Protein AF-A0AB35FA09-F1 (afdb_monomer_lite)

Structure (mmCIF, N/CA/C/O backbone):
data_AF-A0AB35FA09-F1
#
_entry.id   AF-A0AB35FA09-F1
#
loop_
_atom_site.group_PDB
_atom_site.id
_atom_site.type_symbol
_atom_site.label_atom_id
_atom_site.label_alt_id
_atom_site.label_comp_id
_atom_site.label_asym_id
_atom_site.label_entity_id
_atom_site.label_seq_id
_atom_site.pdbx_PDB_ins_code
_atom_site.Cartn_x
_atom_site.Cartn_y
_atom_site.Cartn_z
_atom_site.occupancy
_atom_site.B_iso_or_equiv
_atom_site.auth_seq_id
_atom_site.auth_comp_id
_atom_site.auth_asym_id
_atom_site.auth_atom_id
_atom_site.pdbx_PDB_model_num
ATOM 1 N N . MET A 1 1 ? 28.882 -7.620 -5.199 1.00 44.75 1 MET A N 1
ATOM 2 C CA . MET A 1 1 ? 28.624 -8.837 -4.401 1.00 44.75 1 MET A CA 1
ATOM 3 C C . MET A 1 1 ? 27.195 -9.240 -4.696 1.00 44.75 1 MET A C 1
ATOM 5 O O . MET A 1 1 ? 26.324 -8.402 -4.518 1.00 44.75 1 MET A O 1
ATOM 9 N N . LEU A 1 2 ? 26.976 -10.441 -5.226 1.00 60.09 2 LEU A N 1
ATOM 10 C CA . LEU A 1 2 ? 25.632 -10.977 -5.441 1.00 60.09 2 LEU A CA 1
ATOM 11 C C . LEU A 1 2 ? 25.165 -11.617 -4.132 1.00 60.09 2 LEU A C 1
ATOM 13 O O . LEU A 1 2 ? 25.895 -12.424 -3.559 1.00 60.09 2 LEU A O 1
ATOM 17 N N . GLN A 1 3 ? 23.976 -11.247 -3.664 1.00 70.94 3 GLN A N 1
ATOM 18 C CA . GLN A 1 3 ? 23.279 -11.956 -2.597 1.00 70.94 3 GLN A CA 1
ATOM 19 C C . GLN A 1 3 ? 22.167 -12.776 -3.247 1.00 70.94 3 GLN A C 1
ATOM 21 O O . GLN A 1 3 ? 21.403 -12.252 -4.052 1.00 70.94 3 GLN A O 1
ATOM 26 N N . MET A 1 4 ? 22.094 -14.060 -2.910 1.00 73.56 4 MET A N 1
ATOM 27 C CA . MET A 1 4 ? 21.070 -14.975 -3.405 1.00 73.56 4 MET A CA 1
ATOM 28 C C . MET A 1 4 ? 20.356 -15.598 -2.208 1.00 73.56 4 MET A C 1
ATOM 30 O O . MET A 1 4 ? 20.985 -15.915 -1.198 1.00 73.56 4 MET A O 1
ATOM 34 N N . THR A 1 5 ? 19.042 -15.759 -2.310 1.00 74.88 5 THR A N 1
ATOM 35 C CA . THR A 1 5 ? 18.223 -16.440 -1.306 1.00 74.88 5 THR A CA 1
ATOM 36 C C . THR A 1 5 ? 17.474 -17.561 -2.000 1.00 74.88 5 THR A C 1
ATOM 38 O O . THR A 1 5 ? 16.776 -17.323 -2.981 1.00 74.88 5 THR A O 1
ATOM 41 N N . ASP A 1 6 ? 17.655 -18.784 -1.510 1.00 76.25 6 ASP A N 1
ATOM 42 C CA . ASP A 1 6 ? 17.013 -19.965 -2.074 1.00 76.25 6 ASP A CA 1
ATOM 43 C C . ASP A 1 6 ? 15.555 -20.053 -1.604 1.00 76.25 6 ASP A C 1
ATOM 45 O O . ASP A 1 6 ? 15.247 -20.515 -0.504 1.00 76.25 6 ASP A O 1
ATOM 49 N N . LEU A 1 7 ? 14.649 -19.577 -2.455 1.00 73.12 7 LEU A N 1
ATOM 50 C CA . LEU A 1 7 ? 13.209 -19.602 -2.211 1.00 73.12 7 LEU A CA 1
ATOM 51 C C . LEU A 1 7 ? 12.604 -21.007 -2.363 1.00 73.12 7 LEU A C 1
ATOM 53 O O . LEU A 1 7 ? 11.520 -21.251 -1.827 1.00 73.12 7 LEU A O 1
ATOM 57 N N . ALA A 1 8 ? 13.283 -21.939 -3.040 1.00 73.88 8 ALA A N 1
ATOM 58 C CA . ALA A 1 8 ? 12.848 -23.330 -3.134 1.00 73.88 8 ALA A CA 1
ATOM 59 C C . ALA A 1 8 ? 13.095 -24.051 -1.802 1.00 73.88 8 ALA A C 1
ATOM 61 O O . ALA A 1 8 ? 12.171 -24.659 -1.263 1.00 73.88 8 ALA A O 1
ATOM 62 N N . ALA A 1 9 ? 14.275 -23.869 -1.199 1.00 76.12 9 ALA A N 1
ATOM 63 C CA . ALA A 1 9 ? 14.578 -24.363 0.146 1.00 76.12 9 ALA A CA 1
ATOM 64 C C . ALA A 1 9 ? 13.625 -23.789 1.212 1.00 76.12 9 ALA A C 1
ATOM 66 O O . ALA A 1 9 ? 13.202 -24.506 2.122 1.00 76.12 9 ALA A O 1
ATOM 67 N N . LEU A 1 10 ? 13.226 -22.513 1.094 1.00 74.38 10 LEU A N 1
ATOM 68 C CA . LEU A 1 10 ? 12.178 -21.954 1.956 1.00 74.38 10 LEU A CA 1
ATOM 69 C C . LEU A 1 10 ? 10.815 -22.612 1.697 1.00 74.38 10 LEU A C 1
ATOM 71 O O . LEU A 1 10 ? 10.142 -23.003 2.650 1.00 74.38 10 LEU A O 1
ATOM 75 N N . SER A 1 11 ? 10.426 -22.797 0.433 1.00 78.81 11 SER A N 1
ATOM 76 C CA . SER A 1 11 ? 9.132 -23.405 0.088 1.00 78.81 11 SER A CA 1
ATOM 77 C C . SER A 1 11 ? 9.023 -24.840 0.607 1.00 78.81 11 SER A C 1
ATOM 79 O O . SER A 1 11 ? 8.013 -25.213 1.200 1.00 78.81 11 SER A O 1
ATOM 81 N N . GLN A 1 12 ? 10.103 -25.615 0.485 1.00 80.12 12 GLN A N 1
ATOM 82 C CA . GLN A 1 12 ? 10.212 -26.955 1.055 1.00 80.12 12 GLN A CA 1
ATOM 83 C C . GLN A 1 12 ? 10.127 -26.938 2.589 1.00 80.12 12 GLN A C 1
ATOM 85 O O . GLN A 1 12 ? 9.448 -27.777 3.174 1.00 80.12 12 GLN A O 1
ATOM 90 N N . ARG A 1 13 ? 10.775 -25.969 3.252 1.00 79.81 13 ARG A N 1
ATOM 91 C CA . ARG A 1 13 ? 10.765 -25.839 4.719 1.00 79.81 13 ARG A CA 1
ATOM 92 C C . ARG A 1 13 ? 9.379 -25.537 5.294 1.00 79.81 13 ARG A C 1
ATOM 94 O O . ARG A 1 13 ? 9.078 -26.011 6.386 1.00 79.81 13 ARG A O 1
ATOM 101 N N . TYR A 1 14 ? 8.579 -24.719 4.611 1.00 76.44 14 TYR A N 1
ATOM 102 C CA . TYR A 1 14 ? 7.267 -24.280 5.104 1.00 76.44 14 TYR A CA 1
ATOM 103 C C . TYR A 1 14 ? 6.080 -25.054 4.507 1.00 76.44 14 TYR A C 1
ATOM 105 O O . TYR A 1 14 ? 4.948 -24.852 4.937 1.00 76.44 14 TYR A O 1
ATOM 113 N N . GLY A 1 15 ? 6.314 -25.958 3.549 1.00 71.56 15 GLY A N 1
ATOM 114 C CA . GLY A 1 15 ? 5.267 -26.791 2.942 1.00 71.56 15 GLY A CA 1
ATOM 115 C C . GLY A 1 15 ? 4.306 -26.032 2.018 1.00 71.56 15 GLY A C 1
ATOM 116 O O . GLY A 1 15 ? 3.269 -26.565 1.637 1.00 71.56 15 GLY A O 1
ATOM 117 N N . HIS A 1 16 ? 4.639 -24.794 1.652 1.00 72.06 16 HIS A N 1
ATOM 118 C CA . HIS A 1 16 ? 3.869 -23.946 0.746 1.00 72.06 16 HIS A CA 1
ATOM 119 C C . HIS A 1 16 ? 4.807 -23.058 -0.080 1.00 72.06 16 HIS A C 1
ATOM 121 O O . HIS A 1 16 ? 5.969 -22.861 0.281 1.00 72.06 16 HIS A O 1
ATOM 127 N N . LEU A 1 17 ? 4.303 -22.469 -1.170 1.00 67.88 17 LEU A N 1
ATOM 128 C CA . LEU A 1 17 ? 5.053 -21.480 -1.951 1.00 67.88 17 LEU A CA 1
ATOM 129 C C . LEU A 1 17 ? 5.549 -20.355 -1.028 1.00 67.88 17 LEU A C 1
ATOM 131 O O . LEU A 1 17 ? 4.751 -19.694 -0.364 1.00 67.88 17 LEU A O 1
ATOM 135 N N . SER A 1 18 ? 6.867 -20.149 -0.961 1.00 66.00 18 SER A N 1
ATOM 136 C CA . SER A 1 18 ? 7.462 -19.088 -0.133 1.00 66.00 18 SER A CA 1
ATOM 137 C C . SER A 1 18 ? 7.484 -17.723 -0.812 1.00 66.00 18 SER A C 1
ATOM 139 O O . SER A 1 18 ? 7.747 -16.728 -0.149 1.00 66.00 18 SER A O 1
ATOM 141 N N . MET A 1 19 ? 7.206 -17.633 -2.111 1.00 72.69 19 MET A N 1
ATOM 142 C CA . MET A 1 19 ? 7.054 -16.356 -2.803 1.00 72.69 19 MET A CA 1
ATOM 143 C C . MET A 1 19 ? 6.071 -16.508 -3.960 1.00 72.69 19 MET A C 1
ATOM 145 O O . MET A 1 19 ? 6.111 -17.504 -4.680 1.00 72.69 19 MET A O 1
ATOM 149 N N . ALA A 1 20 ? 5.214 -15.508 -4.148 1.00 76.94 20 ALA A N 1
ATOM 150 C CA . ALA A 1 20 ? 4.336 -15.396 -5.303 1.00 76.94 20 ALA A CA 1
ATOM 151 C C . ALA A 1 20 ? 4.269 -13.926 -5.726 1.00 76.94 20 ALA A C 1
ATOM 153 O O . ALA A 1 20 ? 3.916 -13.062 -4.923 1.00 76.94 20 ALA A O 1
ATOM 154 N N . VAL A 1 21 ? 4.598 -13.640 -6.986 1.00 80.44 21 VAL A N 1
ATOM 155 C CA . VAL A 1 21 ? 4.492 -12.290 -7.549 1.00 80.44 21 VAL A CA 1
ATOM 156 C C . VAL A 1 21 ? 3.205 -12.224 -8.365 1.00 80.44 21 VAL A C 1
ATOM 158 O O . VAL A 1 21 ? 3.057 -12.892 -9.388 1.00 80.44 21 VAL A O 1
ATOM 161 N N . LEU A 1 22 ? 2.238 -11.456 -7.867 1.00 84.19 22 LEU A N 1
ATOM 162 C CA . LEU A 1 22 ? 0.880 -11.387 -8.400 1.00 84.19 22 LEU A CA 1
ATOM 163 C C . LEU A 1 22 ? 0.554 -9.970 -8.865 1.00 84.19 22 LEU A C 1
ATOM 165 O O . LEU A 1 22 ? 0.986 -8.983 -8.270 1.00 84.19 22 LEU A O 1
ATOM 169 N N . HIS A 1 23 ? -0.283 -9.855 -9.895 1.00 87.94 23 HIS A N 1
ATOM 170 C CA . HIS A 1 23 ? -0.821 -8.559 -10.287 1.00 87.94 23 HIS A CA 1
ATOM 171 C C . HIS A 1 23 ? -1.732 -8.009 -9.177 1.00 87.94 23 HIS A C 1
ATOM 173 O O . HIS A 1 23 ? -2.724 -8.654 -8.826 1.00 87.94 23 HIS A O 1
ATOM 179 N N . ARG A 1 24 ? -1.448 -6.800 -8.662 1.00 87.12 24 ARG A N 1
ATOM 180 C CA . ARG A 1 24 ? -2.224 -6.170 -7.570 1.00 87.12 24 ARG A CA 1
ATOM 181 C C . ARG A 1 24 ? -3.726 -6.151 -7.861 1.00 87.12 24 ARG A C 1
ATOM 183 O O . ARG A 1 24 ? -4.513 -6.484 -6.982 1.00 87.12 24 ARG A O 1
ATOM 190 N N . GLY A 1 25 ? -4.118 -5.799 -9.089 1.00 89.12 25 GLY A N 1
ATOM 191 C CA . GLY A 1 25 ? -5.526 -5.789 -9.498 1.00 89.12 25 GLY A CA 1
ATOM 192 C C . GLY A 1 25 ? -6.171 -7.180 -9.490 1.00 89.12 25 GLY A C 1
ATOM 193 O O . GLY A 1 25 ? -7.334 -7.299 -9.126 1.00 89.12 25 GLY A O 1
ATOM 194 N N . GLY A 1 26 ? -5.410 -8.232 -9.813 1.00 90.81 26 GLY A N 1
ATOM 195 C CA . GLY A 1 26 ? -5.893 -9.617 -9.780 1.00 90.81 26 GLY A CA 1
ATOM 196 C C . GLY A 1 26 ? -6.120 -10.118 -8.353 1.00 90.81 26 GLY A C 1
ATOM 197 O O . GLY A 1 26 ? -7.195 -10.625 -8.050 1.00 90.81 26 GLY A O 1
ATOM 198 N N . LEU A 1 27 ? -5.152 -9.893 -7.455 1.00 90.25 27 LEU A N 1
ATOM 199 C CA . LEU A 1 27 ? -5.304 -10.212 -6.029 1.00 90.25 27 LEU A CA 1
ATOM 200 C C . LEU A 1 27 ? -6.470 -9.434 -5.399 1.00 90.25 27 LEU A C 1
ATOM 202 O O . LEU A 1 27 ? -7.287 -10.010 -4.687 1.00 90.25 27 LEU A O 1
ATOM 206 N N . HIS A 1 28 ? -6.578 -8.136 -5.691 1.00 92.25 28 HIS A N 1
ATOM 207 C CA . HIS A 1 28 ? -7.667 -7.297 -5.191 1.00 92.25 28 HIS A CA 1
ATOM 208 C C . HIS A 1 28 ? -9.039 -7.762 -5.701 1.00 92.25 28 HIS A C 1
ATOM 210 O O . HIS A 1 28 ? -9.980 -7.839 -4.920 1.00 92.25 28 HIS A O 1
ATOM 216 N N . HIS A 1 29 ? -9.152 -8.124 -6.983 1.00 92.56 29 HIS A N 1
ATOM 217 C CA . HIS A 1 29 ? -10.385 -8.676 -7.544 1.00 92.56 29 HIS A CA 1
ATOM 218 C C . HIS A 1 29 ? -10.768 -10.011 -6.889 1.00 92.56 29 HIS A C 1
ATOM 220 O O . HIS A 1 29 ? -11.919 -10.174 -6.496 1.00 92.56 29 HIS A O 1
ATOM 226 N N . ALA A 1 30 ? -9.810 -10.924 -6.690 1.00 92.81 30 ALA A N 1
ATOM 227 C CA . ALA A 1 30 ? -10.054 -12.191 -6.001 1.00 92.81 30 ALA A CA 1
ATOM 228 C C . ALA A 1 30 ? -10.579 -11.974 -4.568 1.00 92.81 30 ALA A C 1
ATOM 230 O O . ALA A 1 30 ? -11.584 -12.570 -4.185 1.00 92.81 30 ALA A O 1
ATOM 231 N N . LEU A 1 31 ? -9.968 -11.060 -3.804 1.00 92.75 31 LEU A N 1
ATOM 232 C CA . LEU A 1 31 ? -10.424 -10.709 -2.453 1.00 92.75 31 LEU A CA 1
ATOM 233 C C . LEU A 1 31 ? -11.817 -10.059 -2.448 1.00 92.75 31 LEU A C 1
ATOM 235 O O . LEU A 1 31 ? -12.646 -10.416 -1.616 1.00 92.75 31 LEU A O 1
ATOM 239 N N . LEU A 1 32 ? -12.103 -9.146 -3.384 1.00 93.19 32 LEU A N 1
ATOM 240 C CA . LEU A 1 32 ? -13.434 -8.541 -3.517 1.00 93.19 32 LEU A CA 1
ATOM 241 C C . LEU A 1 32 ? -14.507 -9.564 -3.910 1.00 93.19 32 LEU A C 1
ATOM 243 O O . LEU A 1 32 ? -15.624 -9.478 -3.412 1.00 93.19 32 LEU A O 1
ATOM 247 N N . SER A 1 33 ? -14.179 -10.539 -4.764 1.00 94.44 33 SER A N 1
ATOM 248 C CA . SER A 1 33 ? -15.131 -11.562 -5.225 1.00 94.44 33 SER A CA 1
ATOM 249 C C . SER A 1 33 ? -15.631 -12.493 -4.112 1.00 94.44 33 SER A C 1
ATOM 251 O O . SER A 1 33 ? -16.671 -13.127 -4.266 1.00 94.44 33 SER A O 1
ATOM 253 N N . ALA A 1 34 ? -14.929 -12.539 -2.974 1.00 95.31 34 ALA A N 1
ATOM 254 C CA . ALA A 1 34 ? -15.337 -13.277 -1.781 1.00 95.31 34 ALA A CA 1
ATOM 255 C C . ALA A 1 34 ? -16.306 -12.497 -0.864 1.00 95.31 34 ALA A C 1
ATOM 257 O O . ALA A 1 34 ? -16.733 -13.030 0.160 1.00 95.31 34 ALA A O 1
ATOM 258 N N . LEU A 1 35 ? -16.645 -11.242 -1.191 1.00 93.94 35 LEU A N 1
ATOM 259 C CA . LEU A 1 35 ? -17.539 -10.393 -0.399 1.00 93.94 35 LEU A CA 1
ATOM 260 C C . LEU A 1 35 ? -18.893 -10.192 -1.101 1.00 93.94 35 LEU A C 1
ATOM 262 O O . LEU A 1 35 ? -18.931 -9.968 -2.312 1.00 93.94 35 LEU A O 1
ATOM 266 N N . PRO A 1 36 ? -20.021 -10.192 -0.365 1.00 94.38 36 PRO A N 1
ATOM 267 C CA . PRO A 1 36 ? -21.306 -9.816 -0.939 1.00 94.38 36 PRO A CA 1
ATOM 268 C C . PRO A 1 36 ? -21.313 -8.318 -1.268 1.00 94.38 36 PRO A C 1
ATOM 270 O O . PRO A 1 36 ? -20.874 -7.492 -0.466 1.00 94.38 36 PRO A O 1
ATOM 273 N N . GLN A 1 37 ? -21.884 -7.946 -2.417 1.00 90.12 37 GLN A N 1
ATOM 274 C CA . GLN A 1 37 ? -21.919 -6.553 -2.884 1.00 90.12 37 GLN A CA 1
ATOM 275 C C . GLN A 1 37 ? -22.567 -5.588 -1.870 1.00 90.12 37 GLN A C 1
ATOM 277 O O . GLN A 1 37 ? -22.181 -4.424 -1.790 1.00 90.12 37 GLN A O 1
ATOM 282 N N . SER A 1 38 ? -23.506 -6.069 -1.048 1.00 92.69 38 SER A N 1
ATOM 283 C CA . SER A 1 38 ? -24.157 -5.300 0.023 1.00 92.69 38 SER A CA 1
ATOM 284 C C . SER A 1 38 ? -23.208 -4.836 1.139 1.00 92.69 38 SER A C 1
ATOM 286 O O . SER A 1 38 ? -23.516 -3.859 1.823 1.00 92.69 38 SER A O 1
ATOM 288 N N . ALA A 1 39 ? -22.049 -5.482 1.310 1.00 91.75 39 ALA A N 1
ATOM 289 C CA . ALA A 1 39 ? -21.018 -5.068 2.262 1.00 91.75 39 ALA A CA 1
ATOM 290 C C . ALA A 1 39 ? -20.150 -3.899 1.751 1.00 91.75 39 ALA A C 1
ATOM 292 O O . ALA A 1 39 ? -19.376 -3.328 2.521 1.00 91.75 39 ALA A O 1
ATOM 293 N N . ILE A 1 40 ? -20.258 -3.530 0.468 1.00 93.31 40 ILE A N 1
ATOM 294 C CA . ILE A 1 40 ? -19.370 -2.568 -0.194 1.00 93.31 40 ILE A CA 1
ATOM 295 C C . ILE A 1 40 ? -20.136 -1.279 -0.522 1.00 93.31 40 ILE A C 1
ATOM 297 O O . ILE A 1 40 ? -21.109 -1.282 -1.271 1.00 93.31 40 ILE A O 1
ATOM 301 N N . ARG A 1 41 ? -19.655 -0.140 -0.007 1.00 92.06 41 ARG A N 1
ATOM 302 C CA . ARG A 1 41 ? -20.182 1.200 -0.326 1.00 92.06 41 ARG A CA 1
ATOM 303 C C . ARG A 1 41 ? -19.089 2.060 -0.960 1.00 92.06 41 ARG A C 1
ATOM 305 O O . ARG A 1 41 ? -18.175 2.513 -0.276 1.00 92.06 41 ARG A O 1
ATOM 312 N N . LEU A 1 42 ? -19.172 2.263 -2.274 1.00 92.94 42 LEU A N 1
ATOM 313 C CA . LEU A 1 42 ? -18.223 3.073 -3.051 1.00 92.94 42 LEU A CA 1
ATOM 314 C C . LEU A 1 42 ? -18.601 4.563 -3.048 1.00 92.94 42 LEU A C 1
ATOM 316 O O . LEU A 1 42 ? -19.703 4.933 -2.655 1.00 92.94 42 LEU A O 1
ATOM 320 N N . GLY A 1 43 ? -17.669 5.430 -3.459 1.00 91.69 43 GLY A N 1
ATOM 321 C CA . GLY A 1 43 ? -17.866 6.891 -3.486 1.00 91.69 43 GLY A CA 1
ATOM 322 C C . GLY A 1 43 ? -17.806 7.568 -2.107 1.00 91.69 43 GLY A C 1
ATOM 323 O O . GLY A 1 43 ? -17.902 8.789 -2.002 1.00 91.69 43 GLY A O 1
ATOM 324 N N . MET A 1 44 ? -17.590 6.795 -1.042 1.00 93.88 44 MET A N 1
ATOM 325 C CA . MET A 1 44 ? -17.622 7.251 0.347 1.00 93.88 44 MET A CA 1
ATOM 326 C C . MET A 1 44 ? -16.227 7.672 0.833 1.00 93.88 44 MET A C 1
ATOM 328 O O . MET A 1 44 ? -15.551 6.942 1.557 1.00 93.88 44 MET A O 1
ATOM 332 N N . LYS A 1 45 ? -15.789 8.885 0.467 1.00 95.62 45 LYS A N 1
ATOM 333 C CA . LYS A 1 45 ? -14.507 9.448 0.935 1.00 95.62 45 LYS A CA 1
ATOM 334 C C . LYS A 1 45 ? -14.559 9.815 2.422 1.00 95.62 45 LYS A C 1
ATOM 336 O O . LYS A 1 45 ? -15.118 10.854 2.766 1.00 95.62 45 LYS A O 1
ATOM 341 N N . CYS A 1 46 ? -13.957 9.007 3.294 1.00 96.19 46 CYS A N 1
ATOM 342 C CA . CYS A 1 46 ? -13.762 9.371 4.702 1.00 96.19 46 CYS A CA 1
ATOM 343 C C . CYS A 1 46 ? -12.804 10.577 4.821 1.00 96.19 46 CYS A C 1
ATOM 345 O O . CYS A 1 46 ? -11.793 10.651 4.122 1.00 96.19 46 CYS A O 1
ATOM 347 N N . VAL A 1 47 ? -13.132 11.530 5.697 1.00 97.00 47 VAL A N 1
ATOM 348 C CA . VAL A 1 47 ? -12.373 12.774 5.957 1.00 97.00 47 VAL A CA 1
ATOM 349 C C . VAL A 1 47 ? -12.169 13.040 7.456 1.00 97.00 47 VAL A C 1
ATOM 351 O O . VAL A 1 47 ? -11.891 14.167 7.876 1.00 97.00 47 VAL A O 1
ATOM 354 N N . GLY A 1 48 ? -12.351 12.018 8.290 1.00 94.38 48 GLY A N 1
ATOM 355 C CA . GLY A 1 48 ? -12.038 12.062 9.713 1.00 94.38 48 GLY A CA 1
ATOM 356 C C . GLY A 1 48 ? -12.849 11.069 10.536 1.00 94.38 48 GLY A C 1
ATOM 357 O O . GLY A 1 48 ? -13.903 10.597 10.112 1.00 94.38 48 GLY A O 1
ATOM 358 N N . ALA A 1 49 ? -12.351 10.803 11.737 1.00 96.69 49 ALA A N 1
ATOM 359 C CA . ALA A 1 49 ? -12.961 9.924 12.722 1.00 96.69 49 ALA A CA 1
ATOM 360 C C . ALA A 1 49 ? -12.904 10.565 14.115 1.00 96.69 49 ALA A C 1
ATOM 362 O O . ALA A 1 49 ? -12.055 11.421 14.371 1.00 96.69 49 ALA A O 1
ATOM 363 N N . ARG A 1 50 ? -13.780 10.124 15.018 1.00 95.19 50 ARG A N 1
ATOM 364 C CA . ARG A 1 50 ? -13.670 10.323 16.471 1.00 95.19 50 ARG A CA 1
ATOM 365 C C . ARG A 1 50 ? -14.133 9.058 17.191 1.00 95.19 50 ARG A C 1
ATOM 367 O O . ARG A 1 50 ? -14.996 8.360 16.670 1.00 95.19 50 ARG A O 1
ATOM 374 N N . THR A 1 51 ? -13.606 8.793 18.381 1.00 94.88 51 THR A N 1
ATOM 375 C CA . THR A 1 51 ? -14.084 7.714 19.262 1.00 94.88 51 THR A CA 1
ATOM 376 C C . THR A 1 51 ? -14.908 8.289 20.413 1.00 94.88 51 THR A C 1
ATOM 378 O O . THR A 1 51 ? -14.728 9.443 20.799 1.00 94.88 51 THR A O 1
ATOM 381 N N . HIS A 1 52 ? -15.795 7.470 20.962 1.00 92.44 52 HIS A N 1
ATOM 382 C CA . HIS A 1 52 ? -16.418 7.612 22.277 1.00 92.44 52 HIS A CA 1
ATOM 383 C C . HIS A 1 52 ? -16.277 6.267 23.013 1.00 92.44 52 HIS A C 1
ATOM 385 O O . HIS A 1 52 ? -15.564 5.381 22.542 1.00 92.44 52 HIS A O 1
ATOM 391 N N . GLU A 1 53 ? -16.902 6.125 24.179 1.00 85.81 53 GLU A N 1
ATOM 392 C CA . GLU A 1 53 ? -16.775 4.947 25.051 1.00 85.81 53 GLU A CA 1
ATOM 393 C C . GLU A 1 53 ? -17.281 3.647 24.388 1.00 85.81 53 GLU A C 1
ATOM 395 O O . GLU A 1 53 ? -16.600 2.618 24.397 1.00 85.81 53 GLU A O 1
ATOM 400 N N . ALA A 1 54 ? -18.451 3.717 23.744 1.00 86.94 54 ALA A N 1
ATOM 401 C CA . ALA A 1 54 ? -19.130 2.568 23.140 1.00 86.94 54 ALA A CA 1
ATOM 402 C C . ALA A 1 54 ? -18.893 2.390 21.626 1.00 86.94 54 ALA A C 1
ATOM 404 O O . ALA A 1 54 ? -19.161 1.315 21.102 1.00 86.94 54 ALA A O 1
ATOM 405 N N . GLY A 1 55 ? -18.394 3.407 20.914 1.00 94.88 55 GLY A N 1
ATOM 406 C CA . GLY A 1 55 ? -18.258 3.352 19.454 1.00 94.88 55 GLY A CA 1
ATOM 407 C C . GLY A 1 55 ? -17.304 4.391 18.865 1.00 94.88 55 GLY A C 1
ATOM 408 O O . GLY A 1 55 ? -16.574 5.096 19.572 1.00 94.88 55 GLY A O 1
ATOM 409 N N . ALA A 1 56 ? -17.310 4.488 17.540 1.00 97.06 56 ALA A N 1
ATOM 410 C CA . ALA A 1 56 ? -16.619 5.517 16.783 1.00 97.06 56 ALA A CA 1
ATOM 411 C C . ALA A 1 56 ? -17.504 6.082 15.665 1.00 97.06 56 ALA A C 1
ATOM 413 O O . ALA A 1 56 ? -18.276 5.370 15.023 1.00 97.06 56 ALA A O 1
ATOM 414 N N . VAL A 1 57 ? -17.337 7.380 15.400 1.00 97.44 57 VAL A N 1
ATOM 415 C CA . VAL A 1 57 ? -18.070 8.117 14.366 1.00 97.44 57 VAL A CA 1
ATOM 416 C C . VAL A 1 57 ? -17.117 8.565 13.268 1.00 97.44 57 VAL A C 1
ATOM 418 O O . VAL A 1 57 ? -16.143 9.284 13.510 1.00 97.44 57 VAL A O 1
ATOM 421 N N . LEU A 1 58 ? -17.446 8.181 12.041 1.00 97.75 58 LEU A N 1
ATOM 422 C CA . LEU A 1 58 ? -16.773 8.556 10.807 1.00 97.75 58 LEU A CA 1
ATOM 423 C C . LEU A 1 58 ? -17.514 9.697 10.118 1.00 97.75 58 LEU A C 1
ATOM 425 O O . LEU A 1 58 ? -18.744 9.736 10.113 1.00 97.75 58 LEU A O 1
ATOM 429 N N . ARG A 1 59 ? -16.761 10.609 9.503 1.00 97.38 59 ARG A N 1
ATOM 430 C CA . ARG A 1 59 ? -17.281 11.723 8.701 1.00 97.38 59 ARG A CA 1
ATOM 431 C C . ARG A 1 59 ? -16.797 11.590 7.264 1.00 97.38 59 ARG A C 1
ATOM 433 O O . ARG A 1 59 ? -15.607 11.386 7.030 1.00 97.38 59 ARG A O 1
ATOM 440 N N . PHE A 1 60 ? -17.701 11.778 6.312 1.00 97.25 60 PHE A N 1
ATOM 441 C CA . PHE A 1 60 ? -17.434 11.655 4.883 1.00 97.25 60 PHE A CA 1
ATOM 442 C C . PHE A 1 60 ? -17.498 13.012 4.168 1.00 97.25 60 PHE A C 1
ATOM 444 O O . PHE A 1 60 ? -18.126 13.958 4.641 1.00 97.25 60 PHE A O 1
ATOM 451 N N . ALA A 1 61 ? -16.815 13.126 3.025 1.00 96.69 61 ALA A N 1
ATOM 452 C CA . ALA A 1 61 ? -16.704 14.375 2.262 1.00 96.69 61 ALA A CA 1
ATOM 453 C C . ALA A 1 61 ? -18.051 14.885 1.711 1.00 96.69 61 ALA A C 1
ATOM 455 O O . ALA A 1 61 ? -18.198 16.076 1.465 1.00 96.69 61 ALA A O 1
ATOM 456 N N . ASN A 1 62 ? -19.029 13.992 1.547 1.00 93.88 62 ASN A N 1
ATOM 457 C CA . ASN A 1 62 ? -20.408 14.299 1.158 1.00 93.88 62 ASN A CA 1
ATOM 458 C C . ASN A 1 62 ? -21.293 14.745 2.344 1.00 93.88 62 ASN A C 1
ATOM 460 O O . ASN A 1 62 ? -22.511 14.777 2.215 1.00 93.88 62 ASN A O 1
ATOM 464 N N . GLY A 1 63 ? -20.708 15.028 3.513 1.00 94.25 63 GLY A N 1
ATOM 465 C CA . GLY A 1 63 ? -21.425 15.455 4.718 1.00 94.25 63 GLY A CA 1
ATOM 466 C C . GLY A 1 63 ? -22.045 14.321 5.539 1.00 94.25 63 GLY A C 1
ATOM 467 O O . GLY A 1 63 ? -22.410 14.552 6.689 1.00 94.25 63 GLY A O 1
ATOM 468 N N . HIS A 1 64 ? -22.114 13.093 5.013 1.00 94.12 64 HIS A N 1
ATOM 469 C CA . HIS A 1 64 ? -22.633 11.956 5.772 1.00 94.12 64 HIS A CA 1
ATOM 470 C C . HIS A 1 64 ? -21.736 11.625 6.970 1.00 94.12 64 HIS A C 1
ATOM 472 O O . HIS A 1 64 ? -20.504 11.722 6.910 1.00 94.12 64 HIS A O 1
ATOM 478 N N . THR A 1 65 ? -22.360 11.140 8.039 1.00 96.38 65 THR A N 1
ATOM 479 C CA . THR A 1 65 ? -21.682 10.490 9.162 1.00 96.38 65 THR A CA 1
ATOM 480 C C . THR A 1 65 ? -22.157 9.057 9.317 1.00 96.38 65 THR A C 1
ATOM 482 O O . THR A 1 65 ? -23.293 8.735 8.974 1.00 96.38 65 THR A O 1
ATOM 485 N N . VAL A 1 66 ? -21.291 8.202 9.853 1.00 95.56 66 VAL A N 1
ATOM 486 C CA . VAL A 1 66 ? -21.618 6.815 10.192 1.00 95.56 66 VAL A CA 1
ATOM 487 C C . VAL A 1 66 ? -21.046 6.500 11.562 1.00 95.56 66 VAL A C 1
ATOM 489 O O . VAL A 1 66 ? -19.894 6.832 11.828 1.00 95.56 66 VAL A O 1
ATOM 492 N N . GLU A 1 67 ? -21.841 5.848 12.397 1.00 96.81 67 GLU A N 1
ATOM 493 C CA . GLU A 1 67 ? -21.450 5.343 13.711 1.00 96.81 67 GLU A CA 1
ATOM 494 C C . GLU A 1 67 ? -21.309 3.816 13.657 1.00 96.81 67 GLU A C 1
ATOM 496 O O . GLU A 1 67 ? -22.033 3.152 12.909 1.00 96.81 67 GLU A O 1
ATOM 501 N N . ALA A 1 68 ? -20.336 3.273 14.388 1.00 96.06 68 ALA A N 1
ATOM 502 C CA . ALA A 1 68 ? -20.081 1.839 14.490 1.00 96.06 68 ALA A CA 1
ATOM 503 C C . ALA A 1 68 ? -19.359 1.499 15.804 1.00 96.06 68 ALA A C 1
ATOM 505 O O . ALA A 1 68 ? -18.490 2.253 16.242 1.00 96.06 68 ALA A O 1
ATOM 506 N N . ASP A 1 69 ? -19.645 0.325 16.371 1.00 96.38 69 ASP A N 1
ATOM 507 C CA . ASP A 1 69 ? -18.991 -0.211 17.579 1.00 96.38 69 ASP A CA 1
ATOM 508 C C . ASP A 1 69 ? -17.468 -0.357 17.418 1.00 96.38 69 ASP A C 1
ATOM 510 O O . ASP A 1 69 ? -16.717 -0.296 18.389 1.00 96.38 69 ASP A O 1
ATOM 514 N N . LEU A 1 70 ? -17.003 -0.586 16.185 1.00 96.88 70 LEU A N 1
ATOM 515 C CA . LEU A 1 70 ? -15.597 -0.766 15.836 1.00 96.88 70 LEU A CA 1
ATOM 516 C C . LEU A 1 70 ? -15.329 -0.283 14.407 1.00 96.88 70 LEU A C 1
ATOM 518 O O . LEU A 1 70 ? -16.035 -0.650 13.467 1.00 96.88 70 LEU A O 1
ATOM 522 N N . VAL A 1 71 ? -14.253 0.484 14.232 1.00 97.88 71 VAL A N 1
ATOM 523 C CA . VAL A 1 71 ? -13.769 0.954 12.928 1.00 97.88 71 VAL A CA 1
ATOM 524 C C . VAL A 1 71 ? -12.448 0.278 12.567 1.00 97.88 71 VAL A C 1
ATOM 526 O O . VAL A 1 71 ? -11.442 0.437 13.259 1.00 97.88 71 VAL A O 1
ATOM 529 N N . LEU A 1 72 ? -12.452 -0.401 11.418 1.00 98.00 72 LEU A N 1
ATOM 530 C CA . LEU A 1 72 ? -11.270 -0.933 10.738 1.00 98.00 72 LEU A CA 1
ATOM 531 C C . LEU A 1 72 ? -10.735 0.127 9.763 1.00 98.00 72 LEU A C 1
ATOM 533 O O . LEU A 1 72 ? -11.306 0.355 8.695 1.00 98.00 72 LEU A O 1
ATOM 537 N N . ALA A 1 73 ? -9.658 0.808 10.138 1.00 97.88 73 ALA A N 1
ATOM 538 C CA . ALA A 1 73 ? -9.069 1.892 9.365 1.00 97.88 73 ALA A CA 1
ATOM 539 C C . ALA A 1 73 ? -7.927 1.375 8.473 1.00 97.88 73 ALA A C 1
ATOM 541 O O . ALA A 1 73 ? -6.784 1.223 8.904 1.00 97.88 73 ALA A O 1
ATOM 542 N N . CYS A 1 74 ? -8.269 1.112 7.209 1.00 96.75 74 CYS A N 1
ATOM 543 C CA . CYS A 1 74 ? -7.375 0.578 6.173 1.00 96.75 74 CYS A CA 1
ATOM 544 C C . CYS A 1 74 ? -7.098 1.604 5.050 1.00 96.75 74 CYS A C 1
ATOM 546 O O . CYS A 1 74 ? -6.811 1.232 3.915 1.00 96.75 74 CYS A O 1
ATOM 548 N N . ASP A 1 75 ? -7.214 2.907 5.333 1.00 95.88 75 ASP A N 1
ATOM 549 C CA . ASP A 1 75 ? -7.207 4.013 4.357 1.00 95.88 75 ASP A CA 1
ATOM 550 C C . ASP A 1 75 ? -5.799 4.467 3.893 1.00 95.88 75 ASP A C 1
ATOM 552 O O . ASP A 1 75 ? -5.602 5.590 3.426 1.00 95.88 75 ASP A O 1
ATOM 556 N N . GLY A 1 76 ? -4.824 3.555 3.956 1.00 94.00 76 GLY A N 1
ATOM 557 C CA . GLY A 1 76 ? -3.533 3.653 3.272 1.00 94.00 76 GLY A CA 1
ATOM 558 C C . GLY A 1 76 ? -2.509 4.631 3.862 1.00 94.00 76 GLY A C 1
ATOM 559 O O . GLY A 1 76 ? -2.696 5.234 4.920 1.00 94.00 76 GLY A O 1
ATOM 560 N N . VAL A 1 77 ? -1.399 4.819 3.136 1.00 92.38 77 VAL A N 1
ATOM 561 C CA . VAL A 1 77 ? -0.246 5.629 3.582 1.00 92.38 77 VAL A CA 1
ATOM 562 C C . VAL A 1 77 ? -0.599 7.083 3.901 1.00 92.38 77 VAL A C 1
ATOM 564 O O . VAL A 1 77 ? 0.061 7.676 4.741 1.00 92.38 77 VAL A O 1
ATOM 567 N N . HIS A 1 78 ? -1.675 7.642 3.341 1.00 94.06 78 HIS A N 1
ATOM 568 C CA . HIS A 1 78 ? -2.125 9.010 3.633 1.00 94.06 78 HIS A CA 1
ATOM 569 C C . HIS A 1 78 ? -3.301 9.102 4.621 1.00 94.06 78 HIS A C 1
ATOM 571 O O . HIS A 1 78 ? -3.861 10.194 4.755 1.00 94.06 78 HIS A O 1
ATOM 577 N N . SER A 1 79 ? -3.647 7.997 5.297 1.00 97.50 79 SER A N 1
ATOM 578 C CA . SER A 1 79 ? -4.806 7.805 6.184 1.00 97.50 79 SER A CA 1
ATOM 579 C C . SER A 1 79 ? -5.330 9.080 6.861 1.00 97.50 79 SER A C 1
ATOM 581 O O . SER A 1 79 ? -4.663 9.710 7.691 1.00 97.50 79 SER A O 1
ATOM 583 N N . ALA A 1 80 ? -6.567 9.443 6.517 1.00 97.00 80 ALA A N 1
ATOM 584 C CA . ALA A 1 80 ? -7.303 10.532 7.147 1.00 97.00 80 ALA A CA 1
ATOM 585 C C . ALA A 1 80 ? -7.735 10.150 8.570 1.00 97.00 80 ALA A C 1
ATOM 587 O O . ALA A 1 80 ? -7.802 11.016 9.445 1.00 97.00 80 ALA A O 1
ATOM 588 N N . ILE A 1 81 ? -7.984 8.859 8.818 1.00 97.62 81 ILE A N 1
ATOM 589 C CA . ILE A 1 81 ? -8.344 8.355 10.146 1.00 97.62 81 ILE A CA 1
ATOM 590 C C . ILE A 1 81 ? -7.139 8.439 11.092 1.00 97.62 81 ILE A C 1
ATOM 592 O O . ILE A 1 81 ? -7.259 9.044 12.158 1.00 97.62 81 ILE A O 1
ATOM 596 N N . ARG A 1 82 ? -5.951 7.959 10.687 1.00 97.50 82 ARG A N 1
ATOM 597 C CA . ARG A 1 82 ? -4.707 8.108 11.464 1.00 97.50 82 ARG A CA 1
ATOM 598 C C . ARG A 1 82 ? -4.428 9.571 11.787 1.00 97.50 82 ARG A C 1
ATOM 600 O O . ARG A 1 82 ? -4.113 9.881 12.929 1.00 97.50 82 ARG A O 1
ATOM 607 N N . LYS A 1 83 ? -4.567 10.478 10.814 1.00 96.56 83 LYS A N 1
ATOM 608 C CA . LYS A 1 83 ? -4.365 11.924 11.026 1.00 96.56 83 LYS A CA 1
ATOM 609 C C . LYS A 1 83 ? -5.314 12.513 12.076 1.00 96.56 83 LYS A C 1
ATOM 611 O O . LYS A 1 83 ? -4.915 13.432 12.784 1.00 96.56 83 LYS A O 1
ATOM 616 N N . ALA A 1 84 ? -6.530 11.977 12.204 1.00 96.06 84 ALA A N 1
ATOM 617 C CA . ALA A 1 84 ? -7.500 12.417 13.204 1.00 96.06 84 ALA A CA 1
ATOM 618 C C . ALA A 1 84 ? -7.179 11.917 14.627 1.00 96.06 84 ALA A C 1
ATOM 620 O O . ALA A 1 84 ? -7.324 12.688 15.572 1.00 96.06 84 ALA A O 1
ATOM 621 N N . VAL A 1 85 ? -6.734 10.662 14.791 1.00 95.94 85 VAL A N 1
ATOM 622 C CA . VAL A 1 85 ? -6.559 10.036 16.125 1.00 95.94 85 VAL A CA 1
ATOM 623 C C . VAL A 1 85 ? -5.103 9.933 16.607 1.00 95.94 85 VAL A C 1
ATOM 625 O O . VAL A 1 85 ? -4.848 9.871 17.806 1.00 95.94 85 VAL A O 1
ATOM 628 N N . PHE A 1 86 ? -4.131 10.020 15.697 1.00 96.19 86 PHE A N 1
ATOM 629 C CA . PHE A 1 86 ? -2.696 10.111 15.984 1.00 96.19 86 PHE A CA 1
ATOM 630 C C . PHE A 1 86 ? -2.073 11.350 15.307 1.00 96.19 86 PHE A C 1
ATOM 632 O O . PHE A 1 86 ? -1.203 11.213 14.443 1.00 96.19 86 PHE A O 1
ATOM 639 N N . PRO A 1 87 ? -2.431 12.584 15.717 1.00 94.75 87 PRO A N 1
ATOM 640 C CA . PRO A 1 87 ? -1.967 13.824 15.072 1.00 94.75 87 PRO A CA 1
ATOM 641 C C . PRO A 1 87 ? -0.446 14.070 15.160 1.00 94.75 87 PRO A C 1
ATOM 643 O O . PRO A 1 87 ? 0.070 14.999 14.545 1.00 94.75 87 PRO A O 1
ATOM 646 N N . LYS A 1 88 ? 0.289 13.254 15.932 1.00 94.94 88 LYS A N 1
ATOM 647 C CA . LYS A 1 88 ? 1.760 13.280 16.023 1.00 94.94 88 LYS A CA 1
ATOM 648 C C . LYS A 1 88 ? 2.459 12.295 15.071 1.00 94.94 88 LYS A C 1
ATOM 650 O O . LYS A 1 88 ? 3.680 12.381 14.949 1.00 94.94 88 LYS A O 1
ATOM 655 N N . ALA A 1 89 ? 1.732 11.376 14.428 1.00 93.69 89 ALA A N 1
ATOM 656 C CA . ALA A 1 89 ? 2.298 10.439 13.455 1.00 93.69 89 ALA A CA 1
ATOM 657 C C . ALA A 1 89 ? 2.748 11.181 12.185 1.00 93.69 89 ALA A C 1
ATOM 659 O O . ALA A 1 89 ? 2.111 12.149 11.767 1.00 93.69 89 ALA A O 1
ATOM 660 N N . ARG A 1 90 ? 3.856 10.744 11.574 1.00 91.75 90 ARG A N 1
ATOM 661 C CA . ARG A 1 90 ? 4.489 11.447 10.449 1.00 91.75 90 ARG A CA 1
ATOM 662 C C . ARG A 1 90 ? 4.721 10.520 9.264 1.00 91.75 90 ARG A C 1
ATOM 664 O O . ARG A 1 90 ? 5.481 9.560 9.362 1.00 91.75 90 ARG A O 1
ATOM 671 N N . GLU A 1 91 ? 4.082 10.858 8.147 1.00 92.44 91 GLU A N 1
ATOM 672 C CA . GLU A 1 91 ? 4.492 10.419 6.811 1.00 92.44 91 GLU A CA 1
ATOM 673 C C . GLU A 1 91 ? 5.871 11.015 6.489 1.00 92.44 91 GLU A C 1
ATOM 675 O O . GLU A 1 91 ? 6.153 12.180 6.794 1.00 92.44 91 GLU A O 1
ATOM 680 N N . ARG A 1 92 ? 6.744 10.208 5.890 1.00 90.44 92 ARG A N 1
ATOM 681 C CA . ARG A 1 92 ? 8.132 10.548 5.596 1.00 90.44 92 ARG A CA 1
ATOM 682 C C . ARG A 1 92 ? 8.466 10.167 4.162 1.00 90.44 92 ARG A C 1
ATOM 684 O O . ARG A 1 92 ? 8.408 9.010 3.765 1.00 90.44 92 ARG A O 1
ATOM 691 N N . PHE A 1 93 ? 8.932 11.147 3.397 1.00 91.44 93 PHE A N 1
ATOM 692 C CA . PHE A 1 93 ? 9.508 10.893 2.084 1.00 91.44 93 PHE A CA 1
ATOM 693 C C . PHE A 1 93 ? 10.823 10.114 2.210 1.00 91.44 93 PHE A C 1
ATOM 695 O O . PHE A 1 93 ? 11.781 10.586 2.833 1.00 91.44 93 PHE A O 1
ATOM 702 N N . ALA A 1 94 ? 10.914 8.957 1.556 1.00 88.56 94 ALA A N 1
ATOM 703 C CA . ALA A 1 94 ? 12.097 8.100 1.575 1.00 88.56 94 ALA A CA 1
ATOM 704 C C . ALA A 1 94 ? 13.291 8.671 0.778 1.00 88.56 94 ALA A C 1
ATOM 706 O O . ALA A 1 94 ? 14.371 8.076 0.804 1.00 88.56 94 ALA A O 1
ATOM 707 N N . ARG A 1 95 ? 13.115 9.830 0.116 1.00 91.44 95 ARG A N 1
ATOM 708 C CA . ARG A 1 95 ? 14.091 10.533 -0.746 1.00 91.44 95 ARG A CA 1
ATOM 709 C C . ARG A 1 95 ? 14.485 9.767 -2.010 1.00 91.44 95 ARG A C 1
ATOM 711 O O . ARG A 1 95 ? 15.573 9.956 -2.556 1.00 91.44 95 ARG A O 1
ATOM 718 N N . TYR A 1 96 ? 13.582 8.921 -2.489 1.00 91.81 96 TYR A N 1
ATOM 719 C CA . TYR A 1 96 ? 13.684 8.272 -3.785 1.00 91.81 96 TYR A CA 1
ATOM 720 C C . TYR A 1 96 ? 12.297 8.084 -4.400 1.00 91.81 96 TYR A C 1
ATOM 722 O O . TYR A 1 96 ? 11.278 8.112 -3.709 1.00 91.81 96 TYR A O 1
ATOM 730 N N . THR A 1 97 ? 12.286 7.924 -5.715 1.00 93.56 97 THR A N 1
ATOM 731 C CA . THR A 1 97 ? 11.087 7.728 -6.528 1.00 93.56 97 THR A CA 1
ATOM 732 C C . THR A 1 97 ? 11.272 6.491 -7.396 1.00 93.56 97 THR A C 1
ATOM 734 O O . THR A 1 97 ? 12.417 6.085 -7.633 1.00 93.56 97 THR A O 1
ATOM 737 N N . CYS A 1 98 ? 10.180 5.887 -7.857 1.00 94.44 98 CYS A N 1
ATOM 738 C CA . CYS A 1 98 ? 10.219 4.710 -8.718 1.00 94.44 98 CYS A CA 1
ATOM 739 C C . CYS A 1 98 ? 9.239 4.817 -9.890 1.00 94.44 98 CYS A C 1
ATOM 741 O O . CYS A 1 98 ? 8.093 5.231 -9.728 1.00 94.44 98 CYS A O 1
ATOM 743 N N . TRP A 1 99 ? 9.686 4.359 -11.055 1.00 95.75 99 TRP A N 1
ATOM 744 C CA . TRP A 1 99 ? 8.846 3.941 -12.172 1.00 95.75 99 TRP A CA 1
ATOM 745 C C . TRP A 1 99 ? 8.609 2.437 -12.058 1.00 95.75 99 TRP A C 1
ATOM 747 O O . TRP A 1 99 ? 9.469 1.705 -11.567 1.00 95.75 99 TRP A O 1
ATOM 757 N N . ARG A 1 100 ? 7.445 1.964 -12.488 1.00 95.00 100 ARG A N 1
ATOM 758 C CA . ARG A 1 100 ? 7.089 0.542 -12.510 1.00 95.00 100 ARG A CA 1
ATOM 759 C C . ARG A 1 100 ? 6.123 0.275 -13.650 1.00 95.00 100 ARG A C 1
ATOM 761 O O . ARG A 1 100 ? 5.243 1.095 -13.897 1.00 95.00 100 ARG A O 1
ATOM 768 N N . ALA A 1 101 ? 6.264 -0.869 -14.300 1.00 95.69 101 ALA A N 1
ATOM 769 C CA . ALA A 1 101 ? 5.342 -1.318 -15.333 1.00 95.69 101 ALA A CA 1
ATOM 770 C C . ALA A 1 101 ? 5.347 -2.849 -15.425 1.00 95.69 101 ALA A C 1
ATOM 772 O O . ALA A 1 101 ? 5.989 -3.545 -14.631 1.00 95.69 101 ALA A O 1
ATOM 773 N N . ILE A 1 102 ? 4.609 -3.361 -16.404 1.00 95.56 102 ILE A N 1
ATOM 774 C CA . ILE A 1 102 ? 4.637 -4.762 -16.804 1.00 95.56 102 ILE A CA 1
ATOM 775 C C . ILE A 1 102 ? 4.968 -4.797 -18.293 1.00 95.56 102 ILE A C 1
ATOM 777 O O . ILE A 1 102 ? 4.262 -4.177 -19.088 1.00 95.56 102 ILE A O 1
ATOM 781 N N . SER A 1 103 ? 6.031 -5.509 -18.660 1.00 95.44 103 SER A N 1
ATOM 782 C CA . SER A 1 103 ? 6.387 -5.770 -20.054 1.00 95.44 103 SER A CA 1
ATOM 783 C C . SER A 1 103 ? 5.824 -7.128 -20.503 1.00 95.44 103 SER A C 1
ATOM 785 O O . SER A 1 103 ? 5.736 -8.055 -19.686 1.00 95.44 103 SER A O 1
ATOM 787 N N . PRO A 1 104 ? 5.439 -7.278 -21.781 1.00 95.88 104 PRO A N 1
ATOM 788 C CA . PRO A 1 104 ? 5.113 -8.573 -22.366 1.00 95.88 104 PRO A CA 1
ATOM 789 C C . PRO A 1 104 ? 6.379 -9.413 -22.596 1.00 95.88 104 PRO A C 1
ATOM 791 O O . PRO A 1 104 ? 7.477 -8.875 -22.732 1.00 95.88 104 PRO A O 1
ATOM 794 N N . GLY A 1 105 ? 6.200 -10.730 -22.682 1.00 93.62 105 GLY A N 1
ATOM 795 C CA . GLY A 1 105 ? 7.261 -11.698 -22.943 1.00 93.62 105 GLY A CA 1
ATOM 796 C C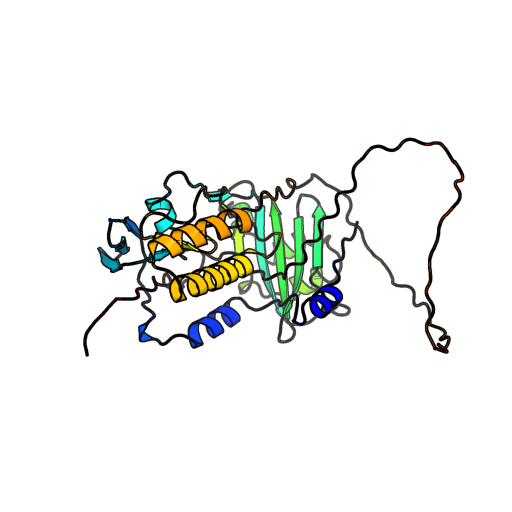 . GLY A 1 105 ? 8.104 -12.052 -21.715 1.00 93.62 105 GLY A C 1
ATOM 797 O O . GLY A 1 105 ? 8.069 -11.390 -20.675 1.00 93.62 105 GLY A O 1
ATOM 798 N N . ILE A 1 106 ? 8.889 -13.120 -21.865 1.00 92.75 106 ILE A N 1
ATOM 799 C CA . ILE A 1 106 ? 9.978 -13.500 -20.962 1.00 92.75 106 ILE A CA 1
ATOM 800 C C . ILE A 1 106 ? 11.279 -13.431 -21.779 1.00 92.75 106 ILE A C 1
ATOM 802 O O . ILE A 1 106 ? 11.400 -14.183 -22.748 1.00 92.75 106 ILE A O 1
ATOM 806 N N . PRO A 1 107 ? 12.238 -12.553 -21.426 1.00 91.31 107 PRO A N 1
ATOM 807 C CA . PRO A 1 107 ? 13.495 -12.423 -22.158 1.00 91.31 107 PRO A CA 1
ATOM 808 C C . PRO A 1 107 ? 14.305 -13.717 -22.237 1.00 91.31 107 PRO A C 1
ATOM 810 O O . PRO A 1 107 ? 14.288 -14.544 -21.318 1.00 91.31 107 PRO A O 1
ATOM 813 N N . ALA A 1 108 ? 15.081 -13.869 -23.310 1.00 87.12 108 ALA A N 1
ATOM 814 C CA . ALA A 1 108 ? 15.905 -15.055 -23.520 1.00 87.12 108 ALA A CA 1
ATOM 815 C C . ALA A 1 108 ? 16.921 -15.250 -22.376 1.00 87.12 108 ALA A C 1
ATOM 817 O O . ALA A 1 108 ? 17.716 -14.368 -22.058 1.00 87.12 108 ALA A O 1
ATOM 818 N N . GLY A 1 109 ? 16.902 -16.429 -21.747 1.00 83.88 109 GLY A N 1
ATOM 819 C CA . GLY A 1 109 ? 17.778 -16.747 -20.613 1.00 83.88 109 GLY A CA 1
ATOM 820 C C . GLY A 1 109 ? 17.366 -16.123 -19.272 1.00 83.88 109 GLY A C 1
ATOM 821 O O . GLY A 1 109 ? 18.087 -16.301 -18.288 1.00 83.88 109 GLY A O 1
ATOM 822 N N . PHE A 1 110 ? 16.223 -15.431 -19.189 1.00 87.62 110 PHE A N 1
ATOM 823 C CA . PHE A 1 110 ? 15.641 -15.039 -17.907 1.00 87.62 110 PHE A CA 1
ATOM 824 C C . PHE A 1 110 ? 15.075 -16.272 -17.189 1.00 87.62 110 PHE A C 1
ATOM 826 O O . PHE A 1 110 ? 14.265 -17.006 -17.750 1.00 87.62 110 PHE A O 1
ATOM 833 N N . ASP A 1 111 ? 15.484 -16.495 -15.940 1.00 86.12 111 ASP A N 1
ATOM 834 C CA . ASP A 1 111 ? 14.947 -17.566 -15.098 1.00 86.12 111 ASP A CA 1
ATOM 835 C C . ASP A 1 111 ? 13.637 -17.089 -14.434 1.00 86.12 111 ASP A C 1
ATOM 837 O O . ASP A 1 111 ? 13.693 -16.249 -13.526 1.00 86.12 111 ASP A O 1
ATOM 841 N N . PRO A 1 112 ? 12.456 -17.594 -14.847 1.00 83.06 112 PRO A N 1
ATOM 842 C CA . PRO A 1 112 ? 11.172 -17.113 -14.347 1.00 83.06 112 PRO A CA 1
ATOM 843 C C . PRO A 1 112 ? 10.922 -17.477 -12.878 1.00 83.06 112 PRO A C 1
ATOM 845 O O . PRO A 1 112 ? 9.993 -16.939 -12.278 1.00 83.06 112 PRO A O 1
ATOM 848 N N . THR A 1 113 ? 11.732 -18.350 -12.262 1.00 79.38 113 THR A N 1
ATOM 849 C CA . THR A 1 113 ? 11.616 -18.644 -10.825 1.00 79.38 113 THR A CA 1
ATOM 850 C C . THR A 1 113 ? 12.359 -17.629 -9.954 1.00 79.38 113 THR A C 1
ATOM 852 O O . THR A 1 113 ? 12.317 -17.734 -8.727 1.00 79.38 113 THR A O 1
ATOM 855 N N . ARG A 1 114 ? 13.066 -16.656 -10.550 1.00 79.00 114 ARG A N 1
ATOM 856 C CA . ARG A 1 114 ? 13.849 -15.647 -9.823 1.00 79.00 114 ARG A CA 1
ATOM 857 C C . ARG A 1 114 ? 13.177 -14.281 -9.825 1.00 79.00 114 A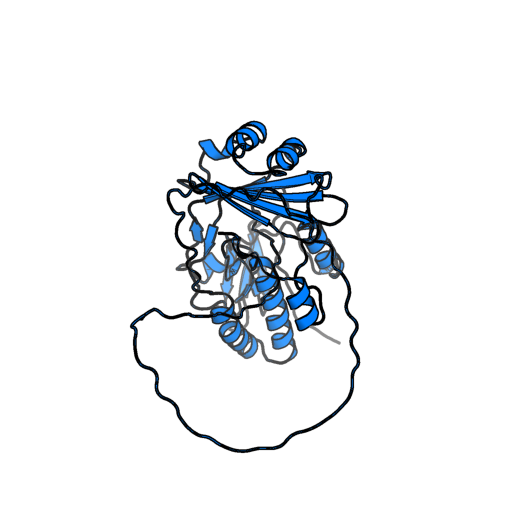RG A C 1
ATOM 859 O O . ARG A 1 114 ? 12.688 -13.791 -10.839 1.00 79.00 114 ARG A O 1
ATOM 866 N N . LEU A 1 115 ? 13.270 -13.627 -8.672 1.00 84.81 115 LEU A N 1
ATOM 867 C CA . LEU A 1 115 ? 13.212 -12.176 -8.562 1.00 84.81 115 LEU A CA 1
ATOM 868 C C . LEU A 1 115 ? 14.654 -11.669 -8.510 1.00 84.81 115 LEU A C 1
ATOM 870 O O . LEU A 1 115 ? 15.466 -12.192 -7.743 1.00 84.81 115 LEU A O 1
ATOM 874 N N . SER A 1 116 ? 14.978 -10.667 -9.320 1.00 87.25 116 SER A N 1
ATOM 875 C CA . SER A 1 116 ? 16.275 -9.991 -9.296 1.00 87.25 116 SER A CA 1
ATOM 876 C C . SER A 1 116 ? 16.119 -8.538 -8.863 1.00 87.25 116 SER A C 1
ATOM 878 O O . SER A 1 116 ? 15.112 -7.891 -9.142 1.00 87.25 116 SER A O 1
ATOM 880 N N . GLU A 1 117 ? 17.132 -8.020 -8.172 1.00 91.44 117 GLU A N 1
ATOM 881 C CA . GLU A 1 117 ? 17.274 -6.598 -7.877 1.00 91.44 117 GLU A CA 1
ATOM 882 C C . GLU A 1 117 ? 18.737 -6.197 -8.078 1.00 91.44 117 GLU A C 1
ATOM 884 O O . GLU A 1 117 ? 19.652 -6.748 -7.461 1.00 91.44 117 GLU A O 1
ATOM 889 N N . SER A 1 118 ? 18.950 -5.221 -8.950 1.00 91.75 118 SER A N 1
ATOM 890 C CA . SER A 1 118 ? 20.256 -4.784 -9.420 1.00 91.75 118 SER A CA 1
ATOM 891 C C . SER A 1 118 ? 20.490 -3.329 -9.052 1.00 91.75 118 SER A C 1
ATOM 893 O O . SER A 1 118 ? 19.619 -2.473 -9.202 1.00 91.75 118 SER A O 1
ATOM 895 N N . TRP A 1 119 ? 21.691 -3.048 -8.552 1.00 92.31 119 TRP A N 1
ATOM 896 C CA . TRP A 1 119 ? 22.061 -1.770 -7.946 1.00 92.31 119 TRP A CA 1
ATOM 897 C C . TRP A 1 119 ? 23.139 -1.095 -8.799 1.00 92.31 119 TRP A C 1
ATOM 899 O O . TRP A 1 119 ? 24.186 -1.687 -9.063 1.00 92.31 119 TRP A O 1
ATOM 909 N N . GLY A 1 120 ? 22.872 0.135 -9.236 1.00 89.00 120 GLY A N 1
ATOM 910 C CA . GLY A 1 120 ? 23.727 0.896 -10.146 1.00 89.00 120 GLY A CA 1
ATOM 911 C C . GLY A 1 120 ? 24.338 2.149 -9.520 1.00 89.00 120 GLY A C 1
ATOM 912 O O . GLY A 1 120 ? 24.203 2.437 -8.326 1.00 89.00 120 GLY A O 1
ATOM 913 N N . ALA A 1 121 ? 25.019 2.930 -10.358 1.00 86.81 121 ALA A N 1
ATOM 914 C CA . ALA A 1 121 ? 25.586 4.214 -9.966 1.00 86.81 121 ALA A CA 1
ATOM 915 C C . ALA A 1 121 ? 24.495 5.232 -9.568 1.00 86.81 121 ALA A C 1
ATOM 917 O O . ALA A 1 121 ? 23.314 5.073 -9.873 1.00 86.81 121 ALA A O 1
ATOM 918 N N . ALA A 1 122 ? 24.896 6.295 -8.860 1.00 82.19 122 ALA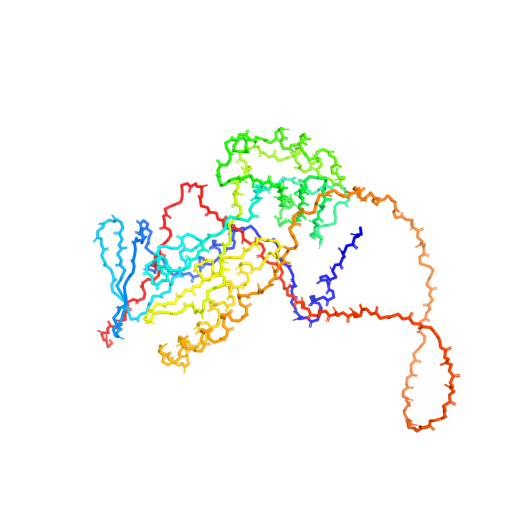 A N 1
ATOM 919 C CA . ALA A 1 122 ? 24.020 7.399 -8.436 1.00 82.19 122 ALA A CA 1
ATOM 920 C C . ALA A 1 122 ? 22.741 6.988 -7.661 1.00 82.19 122 ALA A C 1
ATOM 922 O O . ALA A 1 122 ? 21.770 7.743 -7.615 1.00 82.19 122 ALA A O 1
ATOM 923 N N . GLY A 1 123 ? 22.732 5.808 -7.029 1.00 84.19 123 GLY A N 1
ATOM 924 C CA . GLY A 1 123 ? 21.565 5.296 -6.306 1.00 84.19 123 GLY A CA 1
ATOM 925 C C . GLY A 1 123 ? 20.427 4.826 -7.217 1.00 84.19 123 GLY A C 1
ATOM 926 O O . GLY A 1 123 ? 19.280 4.792 -6.773 1.00 84.19 123 GLY A O 1
ATOM 927 N N . LYS A 1 124 ? 20.724 4.495 -8.482 1.00 93.19 124 LYS A N 1
ATOM 928 C CA . LYS A 1 124 ? 19.797 3.781 -9.366 1.00 93.19 124 LYS A CA 1
ATOM 929 C C . LYS A 1 124 ? 19.632 2.337 -8.897 1.00 93.19 124 LYS A C 1
ATOM 931 O O . LYS A 1 124 ? 20.600 1.697 -8.484 1.00 93.19 124 LYS A O 1
ATOM 936 N N . ARG A 1 125 ? 18.424 1.804 -9.029 1.00 94.06 125 ARG A N 1
ATOM 937 C CA . ARG A 1 125 ? 18.103 0.406 -8.732 1.00 94.06 125 ARG A CA 1
ATOM 938 C C . ARG A 1 125 ? 17.024 -0.081 -9.683 1.00 94.06 125 ARG A C 1
ATOM 940 O O . ARG A 1 125 ? 16.092 0.671 -9.938 1.00 94.06 125 ARG A O 1
ATOM 947 N N . ILE A 1 126 ? 17.129 -1.303 -10.181 1.00 94.69 126 ILE A N 1
ATOM 948 C CA . ILE A 1 126 ? 16.109 -1.917 -11.033 1.00 94.69 126 ILE A CA 1
ATOM 949 C C . ILE A 1 126 ? 15.867 -3.349 -10.583 1.00 94.69 126 ILE A C 1
ATOM 951 O O . ILE A 1 126 ? 16.823 -4.061 -10.290 1.00 94.69 126 ILE A O 1
ATOM 955 N N . GLY A 1 127 ? 14.609 -3.760 -10.487 1.00 93.12 127 GLY A N 1
ATOM 956 C CA . GLY A 1 127 ? 14.248 -5.133 -10.158 1.00 93.12 127 GLY A CA 1
ATOM 957 C C . GLY A 1 127 ? 13.291 -5.714 -11.180 1.00 93.12 127 GLY A C 1
ATOM 958 O O . GLY A 1 127 ? 12.428 -4.998 -11.689 1.00 93.12 127 GLY A O 1
ATOM 959 N N . LEU A 1 128 ? 13.471 -7.001 -11.476 1.00 93.56 128 LEU A N 1
ATOM 960 C CA . LEU A 1 128 ? 12.693 -7.770 -12.444 1.00 93.56 128 LEU A CA 1
ATOM 961 C C . LEU A 1 128 ? 12.108 -9.005 -11.750 1.00 93.56 128 LEU A C 1
ATOM 963 O O . LEU A 1 128 ? 12.806 -9.691 -11.000 1.00 93.56 128 LEU A O 1
ATOM 967 N N . ALA A 1 129 ? 10.849 -9.321 -12.031 1.00 91.75 129 ALA A N 1
ATOM 968 C CA . ALA A 1 129 ? 10.218 -10.563 -11.605 1.00 91.75 129 ALA A CA 1
ATOM 969 C C . ALA A 1 129 ? 9.232 -11.050 -12.668 1.00 91.75 129 ALA A C 1
ATOM 971 O O . ALA A 1 129 ? 8.393 -10.276 -13.134 1.00 91.75 129 ALA A O 1
ATOM 972 N N . ALA A 1 130 ? 9.293 -12.333 -13.022 1.00 90.94 130 ALA A N 1
ATOM 973 C CA . ALA A 1 130 ? 8.251 -12.932 -13.845 1.00 90.94 130 ALA A CA 1
ATOM 974 C C . ALA A 1 130 ? 6.924 -12.992 -13.075 1.00 90.94 130 ALA A C 1
ATOM 976 O O . ALA A 1 130 ? 6.888 -13.256 -11.871 1.00 90.94 130 ALA A O 1
ATOM 977 N N . ILE A 1 131 ? 5.829 -12.747 -13.791 1.00 89.62 131 ILE A N 1
ATOM 978 C CA . ILE A 1 131 ? 4.456 -12.879 -13.298 1.00 89.62 131 ILE A CA 1
ATOM 979 C C . ILE A 1 131 ? 3.651 -13.775 -14.257 1.00 89.62 131 ILE A C 1
ATOM 981 O O . ILE A 1 131 ? 4.046 -13.938 -15.414 1.00 89.62 131 ILE A O 1
ATOM 985 N N . PRO A 1 132 ? 2.515 -14.358 -13.823 1.00 87.31 132 PRO A N 1
ATOM 986 C CA . PRO A 1 132 ? 1.733 -15.271 -14.657 1.00 87.31 132 PRO A CA 1
ATOM 987 C C . PRO A 1 132 ? 1.343 -14.694 -16.028 1.00 87.31 132 PRO A C 1
ATOM 989 O O . PRO A 1 132 ? 0.985 -13.517 -16.138 1.00 87.31 132 PRO A O 1
ATOM 992 N N . GLY A 1 133 ? 1.346 -15.552 -17.053 1.00 88.38 133 GLY A N 1
ATOM 993 C CA . GLY A 1 133 ? 0.988 -15.197 -18.430 1.00 88.38 133 GLY A CA 1
ATOM 994 C C . GLY A 1 133 ? 2.098 -14.464 -19.184 1.00 88.38 133 GLY A C 1
ATOM 995 O O . GLY A 1 133 ? 1.824 -13.403 -19.728 1.00 88.38 133 GLY A O 1
ATOM 996 N N . GLU A 1 134 ? 3.323 -15.006 -19.155 1.00 91.88 134 GLU A N 1
ATOM 997 C CA . GLU A 1 134 ? 4.492 -14.564 -19.944 1.00 91.88 134 GLU A CA 1
ATOM 998 C C . GLU A 1 134 ? 4.747 -13.051 -19.907 1.00 91.88 134 GLU A C 1
ATOM 1000 O O . GLU A 1 134 ? 4.741 -12.363 -20.927 1.00 91.88 134 GLU A O 1
ATOM 1005 N N . ARG A 1 135 ? 4.932 -12.517 -18.697 1.00 94.12 135 ARG A N 1
ATOM 1006 C CA . ARG A 1 135 ? 5.169 -11.090 -18.456 1.00 94.12 135 ARG A CA 1
ATOM 1007 C C . ARG A 1 135 ? 6.237 -10.882 -17.392 1.00 94.12 135 ARG A C 1
ATOM 1009 O O . ARG A 1 135 ? 6.312 -11.652 -16.432 1.00 94.12 135 ARG A O 1
ATOM 1016 N N . ILE A 1 136 ? 6.979 -9.784 -17.501 1.00 94.56 136 ILE A N 1
ATOM 1017 C CA . ILE A 1 136 ? 7.888 -9.307 -16.455 1.00 94.56 136 ILE A CA 1
ATOM 1018 C C . ILE A 1 136 ? 7.267 -8.084 -15.778 1.00 94.56 136 ILE A C 1
ATOM 1020 O O . ILE A 1 136 ? 6.999 -7.069 -16.417 1.00 94.56 136 ILE A O 1
ATOM 1024 N N . TYR A 1 137 ? 7.066 -8.158 -14.463 1.00 94.50 137 TYR A N 1
ATOM 1025 C CA . TYR A 1 137 ? 6.932 -6.964 -13.634 1.00 94.50 137 TYR A CA 1
ATOM 1026 C C . TYR A 1 137 ? 8.320 -6.370 -13.404 1.00 94.50 137 TYR A C 1
ATOM 1028 O O . TYR A 1 137 ? 9.243 -7.087 -13.005 1.00 94.50 137 TYR A O 1
ATOM 1036 N N . TRP A 1 138 ? 8.456 -5.061 -13.598 1.00 95.00 138 TRP A N 1
ATOM 1037 C CA . TRP A 1 138 ? 9.687 -4.352 -13.277 1.00 95.00 138 TRP A CA 1
ATOM 1038 C C . TRP A 1 138 ? 9.435 -3.082 -12.467 1.00 95.00 138 TRP A C 1
ATOM 1040 O O . TRP A 1 138 ? 8.392 -2.432 -12.576 1.00 95.00 138 TRP A O 1
ATOM 1050 N N . PHE A 1 139 ? 10.431 -2.707 -11.666 1.00 94.69 139 PHE A N 1
ATOM 1051 C CA . PHE A 1 139 ? 10.524 -1.389 -11.041 1.00 94.69 139 PHE A CA 1
ATOM 1052 C C . PHE A 1 139 ? 11.915 -0.800 -11.260 1.00 94.69 139 PHE A C 1
ATOM 1054 O O . PHE A 1 139 ? 12.908 -1.512 -11.167 1.00 94.69 139 PHE A O 1
ATOM 1061 N N . ALA A 1 140 ? 11.993 0.502 -11.506 1.00 95.12 140 ALA A N 1
ATOM 1062 C CA . ALA A 1 140 ? 13.222 1.263 -11.674 1.00 95.12 140 ALA A CA 1
ATOM 1063 C C . ALA A 1 140 ? 13.169 2.465 -10.725 1.00 95.12 140 ALA A C 1
ATOM 1065 O O . ALA A 1 140 ? 12.256 3.278 -10.816 1.00 95.12 140 ALA A O 1
ATOM 1066 N N . CYS A 1 141 ? 14.112 2.591 -9.796 1.00 94.69 141 CYS A N 1
ATOM 1067 C CA . CYS A 1 141 ? 14.121 3.630 -8.767 1.00 94.69 141 CYS A CA 1
ATOM 1068 C C . CYS A 1 141 ? 15.388 4.485 -8.831 1.00 94.69 141 CYS A C 1
ATOM 1070 O O . CYS A 1 141 ? 16.464 3.999 -9.185 1.00 94.69 141 CYS A O 1
ATOM 1072 N N . CYS A 1 142 ? 15.282 5.749 -8.420 1.00 92.88 142 CYS A N 1
ATOM 1073 C CA . CYS A 1 142 ? 16.422 6.647 -8.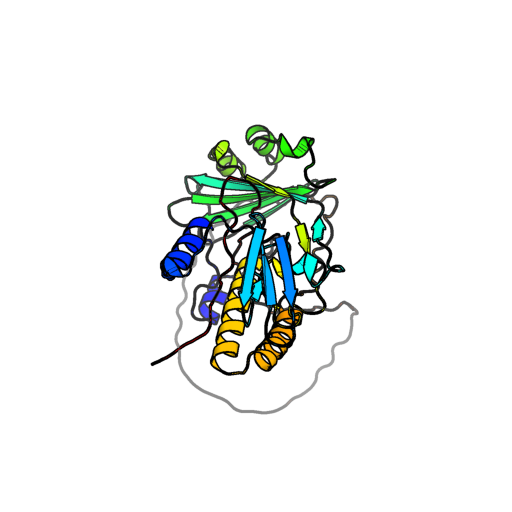245 1.00 92.88 142 CYS A CA 1
ATOM 1074 C C . CYS A 1 142 ? 16.209 7.614 -7.075 1.00 92.88 142 CYS A C 1
ATOM 1076 O O . CYS A 1 142 ? 15.073 7.920 -6.708 1.00 92.88 142 CYS A O 1
ATOM 1078 N N . GLY A 1 143 ? 17.298 8.184 -6.551 1.00 92.00 143 GLY A N 1
ATOM 1079 C CA . GLY A 1 143 ? 17.218 9.296 -5.599 1.00 92.00 143 GLY A CA 1
ATOM 1080 C C . GLY A 1 143 ? 16.402 10.478 -6.144 1.00 92.00 143 GLY A C 1
ATOM 1081 O O . GLY A 1 143 ? 16.474 10.799 -7.331 1.00 92.00 143 GLY A O 1
ATOM 1082 N N . ALA A 1 144 ? 15.632 11.119 -5.266 1.00 91.69 144 ALA A N 1
ATOM 1083 C CA . ALA A 1 144 ? 14.738 12.229 -5.582 1.00 91.69 144 ALA A CA 1
ATOM 1084 C C . ALA A 1 144 ? 14.820 13.299 -4.479 1.00 91.69 144 ALA A C 1
ATOM 1086 O O . ALA A 1 144 ? 14.893 12.980 -3.290 1.00 91.69 144 ALA A O 1
ATOM 1087 N N . ARG A 1 145 ? 14.858 14.583 -4.861 1.00 88.38 145 ARG A N 1
ATOM 1088 C CA . ARG A 1 145 ? 15.155 15.684 -3.919 1.00 88.38 145 ARG A CA 1
ATOM 1089 C C . ARG A 1 145 ? 13.950 16.081 -3.066 1.00 88.38 145 ARG A C 1
ATOM 1091 O O . ARG A 1 1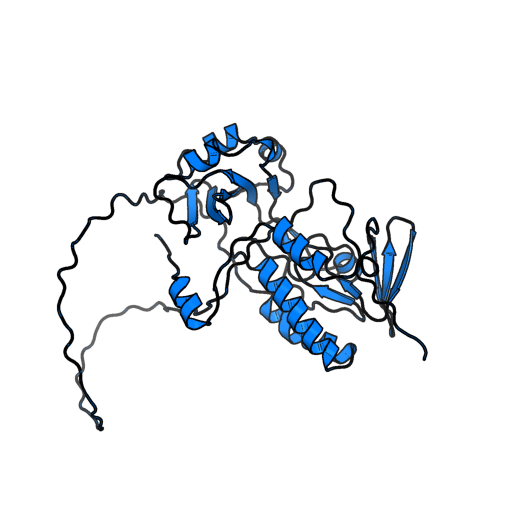45 ? 14.127 16.486 -1.918 1.00 88.38 145 ARG A O 1
ATOM 1098 N N . ARG A 1 146 ? 12.749 15.959 -3.630 1.00 91.06 146 ARG A N 1
ATOM 1099 C CA . ARG A 1 146 ? 11.451 16.354 -3.061 1.00 91.06 146 ARG A CA 1
ATOM 1100 C C . ARG A 1 146 ? 10.349 15.428 -3.577 1.00 91.06 146 ARG A C 1
ATOM 1102 O O . ARG A 1 146 ? 10.520 14.831 -4.637 1.00 91.06 146 ARG A O 1
ATOM 1109 N N . ILE A 1 147 ? 9.235 15.365 -2.848 1.00 91.69 147 ILE A N 1
ATOM 1110 C CA . ILE A 1 147 ? 7.975 14.810 -3.358 1.00 91.69 147 ILE A CA 1
ATOM 1111 C C . ILE A 1 147 ? 7.551 15.626 -4.588 1.00 91.69 147 ILE A C 1
ATOM 1113 O O . ILE A 1 147 ? 7.700 16.851 -4.604 1.00 91.69 147 ILE A O 1
ATOM 1117 N N . LYS A 1 148 ? 7.021 14.936 -5.599 1.00 91.00 148 LYS A N 1
ATOM 1118 C CA . LYS A 1 148 ? 6.541 15.453 -6.882 1.00 91.00 148 LYS A CA 1
ATOM 1119 C C . LYS A 1 148 ? 7.583 16.316 -7.601 1.00 91.00 148 LYS A C 1
ATOM 1121 O O . LYS A 1 148 ? 7.260 17.399 -8.084 1.00 91.00 148 LYS A O 1
ATOM 1126 N N . ASP A 1 149 ? 8.842 15.861 -7.653 1.00 91.50 149 ASP A N 1
ATOM 1127 C CA . ASP A 1 149 ? 9.922 16.602 -8.326 1.00 91.50 149 ASP A CA 1
ATOM 1128 C C . ASP A 1 149 ? 9.595 16.763 -9.831 1.00 91.50 149 ASP A C 1
ATOM 1130 O O . ASP A 1 149 ? 9.548 15.751 -10.539 1.00 91.50 149 ASP A O 1
ATOM 1134 N N . PRO A 1 150 ? 9.356 17.988 -10.352 1.00 90.25 150 PRO A N 1
ATOM 1135 C CA . PRO A 1 150 ? 8.824 18.182 -11.707 1.00 90.25 150 PRO A CA 1
ATOM 1136 C C . PRO A 1 150 ? 9.733 17.670 -12.826 1.00 90.25 150 PRO A C 1
ATOM 1138 O O . PRO A 1 150 ? 9.251 17.365 -13.914 1.00 90.25 150 PRO A O 1
ATOM 1141 N N . ASP A 1 151 ? 11.036 17.576 -12.556 1.00 90.69 151 ASP A N 1
ATOM 1142 C CA . ASP A 1 151 ? 12.028 17.036 -13.488 1.00 90.69 151 ASP A CA 1
ATOM 1143 C C . ASP A 1 151 ? 11.852 15.516 -13.649 1.00 90.69 151 ASP A C 1
ATOM 1145 O O . ASP A 1 151 ? 11.976 14.987 -14.749 1.00 90.69 151 ASP A O 1
ATOM 1149 N N . LEU A 1 152 ? 11.509 14.813 -12.561 1.00 91.12 152 LEU A N 1
ATOM 1150 C CA . LEU A 1 152 ? 11.280 13.364 -12.554 1.00 91.12 152 LEU A CA 1
ATOM 1151 C C . LEU A 1 152 ? 9.872 13.017 -13.055 1.00 91.12 152 LEU A C 1
ATOM 1153 O O . LEU A 1 152 ? 9.707 12.026 -13.760 1.00 91.12 152 LEU A O 1
ATOM 1157 N N . ALA A 1 153 ? 8.884 13.872 -12.773 1.00 88.81 153 ALA A N 1
ATOM 1158 C CA . ALA A 1 153 ? 7.504 13.731 -13.249 1.00 88.81 153 ALA A CA 1
ATOM 1159 C C . ALA A 1 153 ? 7.377 13.653 -14.782 1.00 88.81 153 ALA A C 1
ATOM 1161 O O . ALA A 1 153 ? 6.422 13.080 -15.297 1.00 88.81 153 ALA A O 1
ATOM 1162 N N . LYS A 1 154 ? 8.330 14.254 -15.505 1.00 90.44 154 LYS A N 1
ATOM 1163 C CA . LYS A 1 154 ? 8.368 14.317 -16.974 1.00 90.44 154 LYS A CA 1
ATOM 1164 C C . LYS A 1 154 ? 9.158 13.175 -17.621 1.00 90.44 154 LYS A C 1
ATOM 1166 O O . LYS A 1 154 ? 9.211 13.109 -18.846 1.00 90.44 154 LYS A O 1
ATOM 1171 N N . ILE A 1 155 ? 9.788 12.297 -16.834 1.00 91.56 155 ILE A N 1
ATOM 1172 C CA . ILE A 1 155 ? 10.559 11.164 -17.361 1.00 91.56 155 ILE A CA 1
ATOM 1173 C C . ILE A 1 155 ? 9.586 10.126 -17.924 1.00 91.56 155 ILE A C 1
ATOM 1175 O O . ILE A 1 155 ? 9.014 9.320 -17.189 1.00 91.56 155 ILE A O 1
ATOM 1179 N N . GLY A 1 156 ? 9.414 10.169 -19.245 1.00 92.12 156 GLY A N 1
ATOM 1180 C CA . GLY A 1 156 ? 8.783 9.112 -20.028 1.00 92.12 156 GLY A CA 1
ATOM 1181 C C . GLY A 1 156 ? 9.728 7.933 -20.278 1.00 92.12 156 GLY A C 1
ATOM 1182 O O . GLY A 1 156 ? 10.915 7.970 -19.944 1.00 92.12 156 GLY A O 1
ATOM 1183 N N . LEU A 1 157 ? 9.201 6.879 -20.905 1.00 94.31 157 LEU A N 1
ATOM 1184 C CA . LEU A 1 157 ? 9.910 5.607 -21.061 1.00 94.31 157 LEU A CA 1
ATOM 1185 C C . LEU A 1 157 ? 11.238 5.720 -21.837 1.00 94.31 157 LEU A C 1
ATOM 1187 O O . LEU A 1 157 ? 12.201 5.071 -21.451 1.00 94.31 157 LEU A O 1
ATOM 1191 N N . THR A 1 158 ? 11.335 6.564 -22.867 1.00 95.25 158 THR A N 1
ATOM 1192 C CA . THR A 1 158 ? 12.577 6.747 -23.650 1.00 95.25 158 THR A CA 1
ATOM 1193 C C . THR A 1 158 ? 13.725 7.321 -22.813 1.00 95.25 158 THR A C 1
ATOM 1195 O O . THR A 1 158 ? 14.847 6.822 -22.865 1.00 95.25 158 THR A O 1
ATOM 1198 N N . GLU A 1 159 ? 13.444 8.326 -21.979 1.00 95.31 159 GLU A N 1
ATOM 1199 C CA . GLU A 1 159 ? 14.431 8.867 -21.035 1.00 95.31 159 GLU A CA 1
ATOM 1200 C C . GLU A 1 159 ? 14.763 7.830 -19.953 1.00 95.31 159 GLU A C 1
ATOM 1202 O O . GLU A 1 159 ? 15.915 7.692 -19.552 1.00 95.31 159 GLU A O 1
ATOM 1207 N N . LEU A 1 160 ? 13.783 7.031 -19.515 1.00 95.00 160 LEU A N 1
ATOM 1208 C CA . LEU A 1 160 ? 14.024 5.943 -18.567 1.00 95.00 160 LEU A CA 1
ATOM 1209 C C . LEU A 1 160 ? 14.930 4.843 -19.153 1.00 95.00 160 LEU A C 1
ATOM 1211 O O . LEU A 1 160 ? 15.839 4.388 -18.462 1.00 95.00 160 LEU A O 1
ATOM 1215 N N . GLN A 1 161 ? 14.735 4.459 -20.419 1.00 96.62 161 GLN A N 1
ATOM 1216 C CA . GLN A 1 161 ? 15.600 3.527 -21.152 1.00 96.62 161 GLN A CA 1
ATOM 1217 C C . GLN A 1 161 ? 17.041 4.052 -21.196 1.00 96.62 161 GLN A C 1
ATOM 1219 O O . GLN A 1 161 ? 17.953 3.362 -20.745 1.00 96.62 161 GLN A O 1
ATOM 1224 N N . ALA A 1 162 ? 17.248 5.298 -21.640 1.00 95.56 162 ALA A N 1
ATOM 1225 C CA . ALA A 1 162 ? 18.570 5.929 -21.663 1.00 95.56 162 ALA A CA 1
ATOM 1226 C C . ALA A 1 162 ? 19.206 5.991 -20.261 1.00 95.56 162 ALA A C 1
ATOM 1228 O O . ALA A 1 162 ? 20.390 5.700 -20.077 1.00 95.56 162 ALA A O 1
ATOM 1229 N N . ARG A 1 163 ? 18.401 6.302 -19.240 1.00 94.00 163 ARG A N 1
ATOM 1230 C CA . ARG A 1 163 ? 18.828 6.425 -17.844 1.00 94.00 163 ARG A CA 1
ATOM 1231 C C . ARG A 1 163 ? 19.115 5.092 -17.152 1.00 94.00 163 ARG A C 1
ATOM 1233 O O . ARG A 1 163 ? 19.713 5.123 -16.079 1.00 94.00 163 ARG A O 1
ATOM 1240 N N . PHE A 1 164 ? 18.725 3.953 -17.713 1.00 95.88 164 PHE A N 1
ATOM 1241 C CA . PHE A 1 164 ? 19.045 2.621 -17.181 1.00 95.88 164 PHE A CA 1
ATOM 1242 C C . PHE A 1 164 ? 19.844 1.757 -18.177 1.00 95.88 164 PHE A C 1
ATOM 1244 O O . PHE A 1 164 ? 20.064 0.574 -17.925 1.00 95.88 164 PHE A O 1
ATOM 1251 N N . ALA A 1 165 ? 20.352 2.349 -19.263 1.00 94.62 165 ALA A N 1
ATOM 1252 C CA . ALA A 1 165 ? 21.112 1.660 -20.305 1.00 94.62 165 ALA A CA 1
ATOM 1253 C C . ALA A 1 165 ? 22.441 1.042 -19.822 1.00 94.62 165 ALA A C 1
ATOM 1255 O O . ALA A 1 165 ? 22.981 0.168 -20.493 1.00 94.62 165 ALA A O 1
ATOM 1256 N N . GLU A 1 166 ? 22.990 1.461 -18.671 1.00 93.81 166 GLU A N 1
ATOM 1257 C CA . GLU A 1 166 ? 24.205 0.844 -18.119 1.00 93.81 166 GLU A CA 1
ATOM 1258 C C . GLU A 1 166 ? 23.965 -0.491 -17.387 1.00 93.81 166 GLU A C 1
ATOM 1260 O O . GLU A 1 166 ? 24.925 -1.150 -16.973 1.00 93.81 166 GLU A O 1
ATOM 1265 N N . PHE A 1 167 ? 22.701 -0.865 -17.165 1.00 95.00 167 PHE A N 1
ATOM 1266 C CA . PHE A 1 167 ? 22.347 -2.109 -16.492 1.00 95.00 167 PHE A CA 1
ATOM 1267 C C . PHE A 1 167 ? 22.492 -3.313 -17.429 1.00 95.00 167 PHE A C 1
ATOM 1269 O O . PHE A 1 167 ? 22.426 -3.205 -18.649 1.00 95.00 167 PHE A O 1
ATOM 1276 N N . HIS A 1 168 ? 22.739 -4.474 -16.829 1.00 93.00 168 HIS A N 1
ATOM 1277 C CA . HIS A 1 168 ? 22.970 -5.722 -17.550 1.00 93.00 168 HIS A CA 1
ATOM 1278 C C . HIS A 1 168 ? 21.692 -6.260 -18.211 1.00 93.00 168 HIS A C 1
ATOM 1280 O O . HIS A 1 168 ? 20.572 -5.968 -17.784 1.00 93.00 168 HIS A O 1
ATOM 1286 N N . ASP A 1 169 ? 21.869 -7.143 -19.187 1.00 93.06 169 ASP A N 1
ATOM 1287 C CA . ASP A 1 169 ? 20.769 -7.878 -19.807 1.00 93.06 169 ASP A CA 1
ATOM 1288 C C . ASP A 1 169 ? 19.980 -8.697 -18.760 1.00 93.06 169 ASP A C 1
ATOM 1290 O O . ASP A 1 169 ? 20.575 -9.206 -17.801 1.00 93.06 169 ASP A O 1
ATOM 1294 N N . PRO A 1 170 ? 18.646 -8.820 -18.889 1.00 94.56 170 PRO A N 1
ATOM 1295 C CA . PRO A 1 170 ? 17.810 -8.320 -19.983 1.00 94.56 170 PRO A CA 1
ATOM 1296 C C . PRO A 1 170 ? 17.152 -6.954 -19.692 1.00 94.56 170 PRO A C 1
ATOM 1298 O O . PRO A 1 170 ? 16.084 -6.660 -20.225 1.00 94.56 170 PRO A O 1
ATOM 1301 N N . VAL A 1 171 ? 17.732 -6.099 -18.834 1.00 95.44 171 VAL A N 1
ATOM 1302 C CA . VAL A 1 171 ? 17.113 -4.802 -18.480 1.00 95.44 171 VAL A CA 1
ATOM 1303 C C . VAL A 1 171 ? 16.796 -3.926 -19.707 1.00 95.44 171 VAL A C 1
ATOM 1305 O O . VAL A 1 171 ? 15.669 -3.428 -19.771 1.00 95.44 171 VAL A O 1
ATOM 1308 N N . PRO A 1 172 ? 17.697 -3.750 -20.698 1.00 96.00 172 PRO A N 1
ATOM 1309 C CA . PRO A 1 172 ? 17.384 -2.951 -21.884 1.00 96.00 172 PRO A CA 1
ATOM 1310 C C . PRO A 1 172 ? 16.218 -3.523 -22.706 1.00 96.00 172 PRO A C 1
ATOM 1312 O O . PRO A 1 172 ? 15.363 -2.765 -23.153 1.00 96.00 172 PRO A O 1
ATOM 1315 N N . GLU A 1 173 ? 16.135 -4.850 -22.849 1.00 95.56 173 GLU A N 1
ATOM 1316 C CA . GLU A 1 173 ? 15.067 -5.556 -23.579 1.00 95.56 173 GLU A CA 1
ATOM 1317 C C . GLU A 1 173 ? 13.695 -5.392 -22.898 1.00 95.56 173 GLU A C 1
ATOM 1319 O O . GLU A 1 173 ? 12.696 -5.067 -23.546 1.00 95.56 173 GLU A O 1
ATOM 1324 N N . VAL A 1 174 ? 13.646 -5.537 -21.570 1.00 96.44 174 VAL A N 1
ATOM 1325 C CA . VAL A 1 174 ? 12.428 -5.335 -20.765 1.00 96.44 174 VAL A CA 1
ATOM 1326 C C . VAL A 1 174 ? 11.923 -3.892 -20.867 1.00 96.44 174 VAL A C 1
ATOM 1328 O O . VAL A 1 174 ? 10.727 -3.655 -21.045 1.00 96.44 174 VAL A O 1
ATOM 1331 N N . LEU A 1 175 ? 12.822 -2.906 -20.790 1.00 96.62 175 LEU A N 1
ATOM 1332 C CA . LEU A 1 175 ? 12.439 -1.500 -20.932 1.00 96.62 175 LEU A CA 1
ATOM 1333 C C . LEU A 1 175 ? 12.053 -1.145 -22.378 1.00 96.62 175 LEU A C 1
ATOM 1335 O O . LEU A 1 175 ? 11.203 -0.277 -22.567 1.00 96.62 175 LEU A O 1
ATOM 1339 N N . ALA A 1 176 ? 12.627 -1.806 -23.389 1.00 95.94 176 ALA A N 1
ATOM 1340 C CA . ALA A 1 176 ? 12.287 -1.612 -24.802 1.00 95.94 176 ALA A CA 1
ATOM 1341 C C . ALA A 1 176 ? 10.921 -2.209 -25.191 1.00 95.94 176 ALA A C 1
ATOM 1343 O O . ALA A 1 176 ? 10.207 -1.614 -25.992 1.00 95.94 176 ALA A O 1
ATOM 1344 N N . SER A 1 177 ? 10.540 -3.350 -24.609 1.00 95.56 177 SER A N 1
ATOM 1345 C CA . SER A 1 177 ? 9.248 -4.020 -24.854 1.00 95.56 177 SER A CA 1
ATOM 1346 C C . SER A 1 177 ? 8.073 -3.440 -24.055 1.00 95.56 177 SER A C 1
ATOM 1348 O O . SER A 1 177 ? 6.920 -3.807 -24.286 1.00 95.56 177 SER A O 1
ATOM 1350 N N . THR A 1 178 ? 8.333 -2.539 -23.106 1.00 96.69 178 THR A N 1
ATOM 1351 C CA . THR A 1 178 ? 7.288 -1.919 -22.283 1.00 96.69 178 THR A CA 1
ATOM 1352 C C . THR A 1 178 ? 6.495 -0.867 -23.067 1.00 96.69 178 THR A C 1
ATOM 1354 O O . THR A 1 178 ? 7.072 -0.052 -23.781 1.00 96.69 178 THR A O 1
ATOM 1357 N N . SER A 1 179 ? 5.172 -0.826 -22.883 1.00 94.88 179 SER A N 1
ATOM 1358 C CA . SER A 1 179 ? 4.336 0.261 -23.409 1.00 94.88 179 SER A CA 1
ATOM 1359 C C . SER A 1 179 ? 4.412 1.508 -22.518 1.00 94.88 179 SER A C 1
ATOM 1361 O O . SER A 1 179 ? 4.429 1.406 -21.290 1.00 94.88 179 SER A O 1
ATOM 1363 N N . SER A 1 180 ? 4.471 2.700 -23.115 1.00 91.69 180 SER A N 1
ATOM 1364 C CA . SER A 1 180 ? 4.704 3.960 -22.388 1.00 91.69 180 SER A CA 1
ATOM 1365 C C . SER A 1 180 ? 3.540 4.384 -21.485 1.00 91.69 180 SER A C 1
ATOM 1367 O O . SER A 1 180 ? 3.775 5.003 -20.449 1.00 91.69 180 SER A O 1
ATOM 1369 N N . ASP A 1 181 ? 2.310 4.011 -21.836 1.00 92.62 181 ASP A N 1
ATOM 1370 C CA . ASP A 1 181 ? 1.083 4.216 -21.053 1.00 92.62 181 ASP A CA 1
ATOM 1371 C C . ASP A 1 181 ? 0.991 3.310 -19.811 1.00 92.62 181 ASP A C 1
ATOM 1373 O O . ASP A 1 181 ? 0.332 3.658 -18.833 1.00 92.62 181 ASP A O 1
ATOM 1377 N N . ALA A 1 182 ? 1.699 2.177 -19.810 1.00 90.69 182 ALA A N 1
ATOM 1378 C CA . ALA A 1 182 ? 1.758 1.246 -18.684 1.00 90.69 182 ALA A CA 1
ATOM 1379 C C . ALA A 1 182 ? 2.728 1.683 -17.565 1.00 90.69 182 ALA A C 1
ATOM 1381 O O . ALA A 1 182 ? 2.785 1.036 -16.514 1.00 90.69 182 ALA A O 1
ATOM 1382 N N . VAL A 1 183 ? 3.514 2.749 -17.771 1.00 94.19 183 VAL A N 1
ATOM 1383 C CA . VAL A 1 183 ? 4.532 3.204 -16.813 1.00 94.19 183 VAL A CA 1
ATOM 1384 C C . VAL A 1 183 ? 3.911 4.065 -15.715 1.00 94.19 183 VAL A C 1
ATOM 1386 O O . VAL A 1 183 ? 3.555 5.223 -15.917 1.00 94.19 183 VAL A O 1
ATOM 1389 N N . ILE A 1 184 ? 3.864 3.521 -14.501 1.00 92.94 184 ILE A N 1
ATOM 1390 C CA . ILE A 1 184 ? 3.408 4.227 -13.303 1.00 92.94 184 ILE A CA 1
ATOM 1391 C C . ILE A 1 184 ? 4.619 4.820 -12.581 1.00 92.94 184 ILE A C 1
ATOM 1393 O O . ILE A 1 184 ? 5.509 4.091 -12.140 1.00 92.94 184 ILE A O 1
ATOM 1397 N N . TRP A 1 185 ? 4.622 6.137 -12.396 1.00 93.88 185 TRP A N 1
ATOM 1398 C CA . TRP A 1 185 ? 5.580 6.854 -11.554 1.00 93.88 185 TRP A CA 1
ATOM 1399 C C . TRP A 1 185 ? 5.021 7.050 -10.135 1.00 93.88 185 TRP A C 1
ATOM 1401 O O . TRP A 1 185 ? 3.828 7.304 -9.952 1.00 93.88 185 TRP A O 1
ATOM 1411 N N . THR A 1 186 ? 5.838 6.867 -9.095 1.00 91.62 186 THR A N 1
ATOM 1412 C CA . THR A 1 186 ? 5.419 7.024 -7.691 1.00 91.62 186 THR A CA 1
ATOM 1413 C C . THR A 1 186 ? 6.603 7.366 -6.786 1.00 91.62 186 THR A C 1
ATOM 1415 O O . THR A 1 186 ? 7.602 6.644 -6.754 1.00 91.62 186 THR A O 1
ATOM 1418 N N . ASP A 1 187 ? 6.461 8.432 -5.999 1.00 93.19 187 ASP A N 1
ATOM 1419 C CA . ASP A 1 187 ? 7.377 8.751 -4.904 1.00 93.19 187 ASP A CA 1
ATOM 1420 C C . ASP A 1 187 ? 7.203 7.781 -3.740 1.00 93.19 187 ASP A C 1
ATOM 1422 O O . ASP A 1 187 ? 6.084 7.411 -3.390 1.00 93.19 187 ASP A O 1
ATOM 1426 N N . ILE A 1 188 ? 8.311 7.365 -3.125 1.00 91.00 188 ILE A N 1
ATOM 1427 C CA . ILE A 1 188 ? 8.238 6.438 -2.000 1.00 91.00 188 ILE A CA 1
ATOM 1428 C C . ILE A 1 188 ? 8.137 7.206 -0.689 1.00 91.00 188 ILE A C 1
ATOM 1430 O O . ILE A 1 188 ? 9.038 7.958 -0.307 1.00 91.00 188 ILE A O 1
ATOM 1434 N N . GLU A 1 189 ? 7.048 6.948 0.021 1.00 90.69 189 GLU A N 1
ATOM 1435 C CA . GLU A 1 189 ? 6.771 7.444 1.361 1.00 90.69 189 GLU A CA 1
ATOM 1436 C C . GLU A 1 189 ? 6.621 6.258 2.321 1.00 90.69 189 GLU A C 1
ATOM 1438 O O . GLU A 1 189 ? 6.138 5.191 1.943 1.00 90.69 189 GLU A O 1
ATOM 1443 N N . ASP A 1 190 ? 7.076 6.439 3.556 1.00 91.12 190 ASP A N 1
ATOM 1444 C CA . ASP A 1 190 ? 6.893 5.506 4.663 1.00 91.12 190 ASP A CA 1
ATOM 1445 C C . ASP A 1 190 ? 6.388 6.249 5.910 1.00 91.12 190 ASP A C 1
ATOM 1447 O O . ASP A 1 190 ? 6.236 7.472 5.908 1.00 91.12 190 ASP A O 1
ATOM 1451 N N . LEU A 1 191 ? 6.069 5.511 6.970 1.00 91.62 191 LEU A N 1
ATOM 1452 C CA . LEU A 1 191 ? 5.566 6.056 8.227 1.00 91.62 191 LEU A CA 1
ATOM 1453 C C . LEU A 1 191 ? 6.638 5.944 9.320 1.00 91.62 191 LEU A C 1
ATOM 1455 O O . LEU A 1 191 ? 7.322 4.923 9.440 1.00 91.62 191 LEU A O 1
ATOM 1459 N N . ASP A 1 192 ? 6.797 6.985 10.140 1.00 90.81 192 ASP A N 1
ATOM 1460 C CA . ASP A 1 192 ? 7.551 6.851 11.391 1.00 90.81 192 ASP A CA 1
ATOM 1461 C C . ASP A 1 192 ? 6.841 5.827 12.310 1.00 90.81 192 ASP A C 1
ATOM 1463 O O . ASP A 1 192 ? 5.612 5.872 12.409 1.00 90.81 192 ASP A O 1
ATOM 1467 N N . PRO A 1 193 ? 7.570 4.915 12.993 1.00 91.31 193 PRO A N 1
ATOM 1468 C CA . PRO A 1 193 ? 6.967 3.877 13.830 1.00 91.31 193 PRO A CA 1
ATOM 1469 C C . PRO A 1 193 ? 5.939 4.424 14.823 1.00 91.31 193 PRO A C 1
ATOM 1471 O O . PRO A 1 193 ? 6.264 5.260 15.671 1.00 91.31 193 PRO A O 1
ATOM 1474 N N . MET A 1 194 ? 4.701 3.937 14.725 1.00 93.62 194 MET A N 1
ATOM 1475 C CA . MET A 1 194 ? 3.629 4.348 15.624 1.00 93.62 194 MET A CA 1
ATOM 1476 C C . MET A 1 194 ? 3.776 3.669 16.997 1.00 93.62 194 MET A C 1
ATOM 1478 O O . MET A 1 194 ? 4.187 2.511 17.065 1.00 93.62 194 MET A O 1
ATOM 1482 N N . PRO A 1 195 ? 3.441 4.362 18.103 1.00 94.06 195 PRO A N 1
ATOM 1483 C CA . PRO A 1 195 ? 3.519 3.785 19.447 1.00 94.06 195 PRO A CA 1
ATOM 1484 C C . PRO A 1 195 ? 2.395 2.777 19.735 1.00 94.06 195 PRO A C 1
ATOM 1486 O O . PRO A 1 195 ? 2.512 2.004 20.676 1.00 94.06 195 PRO A O 1
ATOM 1489 N N . SER A 1 196 ? 1.314 2.833 18.956 1.00 96.81 196 SER A N 1
ATOM 1490 C CA . SER A 1 196 ? 0.119 1.995 19.032 1.00 96.81 196 SER A CA 1
ATOM 1491 C C . SER A 1 196 ? -0.591 2.055 17.674 1.00 96.81 196 SER A C 1
ATOM 1493 O O . SER A 1 196 ? -0.452 3.046 16.953 1.00 96.81 196 SER A O 1
ATOM 1495 N N . PHE A 1 197 ? -1.336 1.012 17.316 1.00 97.81 197 PHE A N 1
ATOM 1496 C CA . PHE A 1 197 ? -2.223 0.959 16.151 1.00 97.81 197 PHE A CA 1
ATOM 1497 C C . PHE A 1 197 ? -3.708 1.110 16.530 1.00 97.81 197 PHE A C 1
ATOM 1499 O O . PHE A 1 197 ? -4.565 1.055 15.648 1.00 97.81 197 PHE A O 1
ATOM 1506 N N . THR A 1 198 ? -4.033 1.305 17.811 1.00 97.50 198 THR A N 1
ATOM 1507 C CA . THR A 1 198 ? -5.410 1.360 18.327 1.00 97.50 198 THR A CA 1
ATOM 1508 C C . THR A 1 198 ? -5.692 2.667 19.076 1.00 97.50 198 THR A C 1
ATOM 1510 O O . THR A 1 198 ? -4.822 3.243 19.725 1.00 97.50 198 THR A O 1
ATOM 1513 N N . HIS A 1 199 ? -6.913 3.191 18.961 1.00 96.38 199 HIS A N 1
ATOM 1514 C CA . HIS A 1 199 ? -7.333 4.401 19.668 1.00 96.38 199 HIS A CA 1
ATOM 1515 C C . HIS A 1 199 ? -8.840 4.375 19.941 1.00 96.38 199 HIS A C 1
ATOM 1517 O O . HIS A 1 199 ? -9.648 4.635 19.046 1.00 96.38 199 HIS A O 1
ATOM 1523 N N . GLY A 1 200 ? -9.223 4.055 21.181 1.00 95.38 200 GLY A N 1
ATOM 1524 C CA . GLY A 1 200 ? -10.619 3.774 21.521 1.00 95.38 200 GLY A CA 1
ATOM 1525 C C . GLY A 1 200 ? -11.170 2.670 20.618 1.00 95.38 200 GLY A C 1
ATOM 1526 O O . GLY A 1 200 ? -10.531 1.640 20.446 1.00 95.38 200 GLY A O 1
ATOM 1527 N N . ARG A 1 201 ? -12.308 2.911 19.966 1.00 96.88 201 ARG A N 1
ATOM 1528 C CA . ARG A 1 201 ? -12.990 1.959 19.070 1.00 96.88 201 ARG A CA 1
ATOM 1529 C C . ARG A 1 201 ? -12.484 1.988 17.617 1.00 96.88 201 ARG A C 1
ATOM 1531 O O . ARG A 1 201 ? -13.214 1.652 16.686 1.00 96.88 201 ARG A O 1
ATOM 1538 N N . ILE A 1 202 ? -11.242 2.419 17.396 1.00 97.88 202 ILE A N 1
ATOM 1539 C CA . ILE A 1 202 ? -10.615 2.529 16.070 1.00 97.88 202 ILE A CA 1
ATOM 1540 C C . ILE A 1 202 ? -9.308 1.731 16.065 1.00 97.88 202 ILE A C 1
ATOM 1542 O O . ILE A 1 202 ? -8.458 1.927 16.932 1.00 97.88 202 ILE A O 1
ATOM 1546 N N . VAL A 1 203 ? -9.122 0.875 15.058 1.00 98.12 203 VAL A N 1
ATOM 1547 C CA . VAL A 1 203 ? -7.882 0.122 14.815 1.00 98.12 203 VAL A CA 1
ATOM 1548 C C . VAL A 1 203 ? -7.368 0.372 13.405 1.00 98.12 203 VAL A C 1
ATOM 1550 O O . VAL A 1 203 ? -8.128 0.335 12.441 1.00 98.12 203 VAL A O 1
ATOM 1553 N N . LEU A 1 204 ? -6.068 0.632 13.288 1.00 98.31 204 LEU A N 1
ATOM 1554 C CA . LEU A 1 204 ? -5.363 0.839 12.028 1.00 98.31 204 LEU A CA 1
ATOM 1555 C C . LEU A 1 204 ? -4.756 -0.484 11.533 1.00 98.31 204 LEU A C 1
ATOM 1557 O O . LEU A 1 204 ? -4.181 -1.251 12.313 1.00 98.31 204 LEU A O 1
ATOM 1561 N N . LEU A 1 205 ? -4.855 -0.732 10.225 1.00 97.12 205 LEU A N 1
ATOM 1562 C CA . LEU A 1 205 ? -4.280 -1.902 9.551 1.00 97.12 205 LEU A CA 1
ATOM 1563 C C . LEU A 1 205 ? -3.511 -1.489 8.284 1.00 97.12 205 LEU A C 1
ATOM 1565 O O . LEU A 1 205 ? -3.825 -0.480 7.644 1.00 97.12 205 LEU A O 1
ATOM 1569 N N . GLY A 1 206 ? -2.520 -2.292 7.896 1.00 95.69 206 GLY A N 1
ATOM 1570 C CA . GLY A 1 206 ? -1.709 -2.076 6.697 1.00 95.69 206 GLY A CA 1
ATOM 1571 C C . GLY A 1 206 ? -1.006 -0.717 6.682 1.00 95.69 206 GLY A C 1
ATOM 1572 O O . GLY A 1 206 ? -0.615 -0.187 7.721 1.00 95.69 206 GLY A O 1
ATOM 1573 N N . ASP A 1 207 ? -0.906 -0.098 5.503 1.00 94.38 207 ASP A N 1
ATOM 1574 C CA . ASP A 1 207 ? -0.258 1.212 5.326 1.00 94.38 207 ASP A CA 1
ATOM 1575 C C . ASP A 1 207 ? -0.883 2.351 6.176 1.00 94.38 207 ASP A C 1
ATOM 1577 O O . ASP A 1 207 ? -0.252 3.393 6.385 1.00 94.38 207 ASP A O 1
ATOM 1581 N N . ALA A 1 208 ? -2.104 2.180 6.702 1.00 96.25 208 ALA A N 1
ATOM 1582 C CA . ALA A 1 208 ? -2.689 3.132 7.649 1.00 96.25 208 ALA A CA 1
ATOM 1583 C C . ALA A 1 208 ? -2.014 3.072 9.036 1.00 96.25 208 ALA A C 1
ATOM 1585 O O . ALA A 1 208 ? -1.941 4.099 9.711 1.00 96.25 208 ALA A O 1
ATOM 1586 N N . ALA A 1 209 ? -1.470 1.917 9.429 1.00 95.75 209 ALA A N 1
ATOM 1587 C CA . ALA A 1 209 ? -0.749 1.680 10.684 1.00 95.75 209 ALA A CA 1
ATOM 1588 C C . ALA A 1 209 ? 0.782 1.691 10.532 1.00 95.75 209 ALA A C 1
ATOM 1590 O O . ALA A 1 209 ? 1.495 2.154 11.421 1.00 95.75 209 ALA A O 1
ATOM 1591 N N . HIS A 1 210 ? 1.297 1.145 9.428 1.00 93.38 210 HIS A N 1
ATOM 1592 C CA . HIS A 1 210 ? 2.718 0.817 9.274 1.00 93.38 210 HIS A CA 1
ATOM 1593 C C . HIS A 1 210 ? 3.184 0.839 7.814 1.00 93.38 210 HIS A C 1
ATOM 1595 O O . HIS A 1 210 ? 3.866 -0.074 7.363 1.00 93.38 210 HIS A O 1
ATOM 1601 N N . ALA A 1 211 ? 2.869 1.902 7.062 1.00 90.88 211 ALA A N 1
ATOM 1602 C CA . ALA A 1 211 ? 3.407 2.058 5.707 1.00 90.88 211 ALA A CA 1
ATOM 1603 C C . ALA A 1 211 ? 4.942 1.926 5.706 1.00 90.88 211 ALA A C 1
ATOM 1605 O O . ALA A 1 211 ? 5.661 2.781 6.230 1.00 90.88 211 ALA A O 1
ATOM 1606 N N . VAL A 1 212 ? 5.437 0.833 5.126 1.00 86.12 212 VAL A N 1
ATOM 1607 C CA . VAL A 1 212 ? 6.862 0.510 5.025 1.00 86.12 212 VAL A CA 1
ATOM 1608 C C . VAL A 1 212 ? 7.379 0.818 3.630 1.00 86.12 212 VAL A C 1
ATOM 1610 O O . VAL A 1 212 ? 6.653 0.731 2.638 1.00 86.12 212 VAL A O 1
ATOM 1613 N N . LYS A 1 213 ? 8.682 1.094 3.527 1.00 83.00 213 LYS A N 1
ATOM 1614 C CA . LYS A 1 213 ? 9.335 1.160 2.219 1.00 83.00 213 LYS A CA 1
ATOM 1615 C C . LYS A 1 213 ? 9.154 -0.165 1.468 1.00 83.00 213 LYS A C 1
ATOM 1617 O O . LYS A 1 213 ? 9.269 -1.235 2.073 1.00 83.00 213 LYS A O 1
ATOM 1622 N N . PRO A 1 214 ? 8.974 -0.122 0.139 1.00 71.31 214 PRO A N 1
ATOM 1623 C CA . PRO A 1 214 ? 8.765 -1.310 -0.680 1.00 71.31 214 PRO A CA 1
ATOM 1624 C C . PRO A 1 214 ? 10.001 -2.212 -0.793 1.00 71.31 214 PRO A C 1
ATOM 1626 O O . PRO A 1 214 ? 9.885 -3.311 -1.322 1.00 71.31 214 PRO A O 1
ATOM 1629 N N . ASP A 1 215 ? 11.152 -1.771 -0.274 1.00 68.44 215 ASP A N 1
ATOM 1630 C CA . ASP A 1 215 ? 12.473 -2.411 -0.359 1.00 68.44 215 ASP A CA 1
ATOM 1631 C C . ASP A 1 215 ? 12.513 -3.890 0.059 1.00 68.44 215 ASP A C 1
ATOM 1633 O O . ASP A 1 215 ? 13.376 -4.628 -0.401 1.00 68.44 215 ASP A O 1
ATOM 1637 N N . LEU A 1 216 ? 11.598 -4.326 0.930 1.00 62.00 216 LEU A N 1
ATOM 1638 C CA . LEU A 1 216 ? 11.500 -5.720 1.385 1.00 62.00 216 LEU A CA 1
ATOM 1639 C C . LEU A 1 216 ? 10.259 -6.449 0.851 1.00 62.00 216 LEU A C 1
ATOM 1641 O O . LEU A 1 216 ? 10.069 -7.624 1.149 1.00 62.00 216 LEU A O 1
ATOM 1645 N N . GLY A 1 217 ? 9.376 -5.756 0.124 1.00 69.00 217 GLY A N 1
ATOM 1646 C CA . GLY A 1 217 ? 8.118 -6.316 -0.372 1.00 69.00 217 GLY A CA 1
ATOM 1647 C C . GLY A 1 217 ? 7.223 -6.925 0.712 1.00 69.00 217 GLY A C 1
ATOM 1648 O O . GLY A 1 217 ? 6.580 -7.939 0.464 1.00 69.00 217 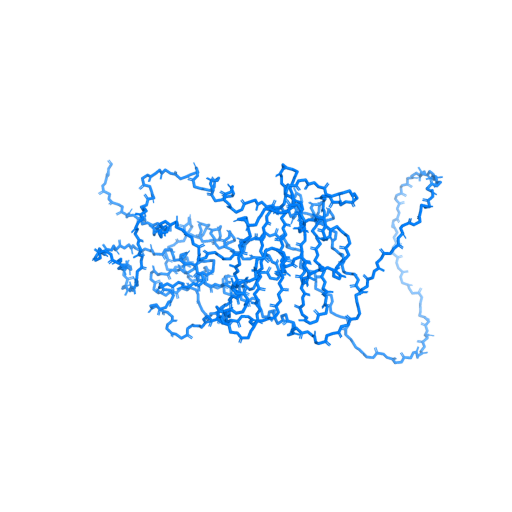GLY A O 1
ATOM 1649 N N . GLN A 1 218 ? 7.205 -6.340 1.917 1.00 74.31 218 GLN A N 1
ATOM 1650 C CA . GLN A 1 218 ? 6.454 -6.876 3.062 1.00 74.31 218 GLN A CA 1
ATOM 1651 C C . GLN A 1 218 ? 5.116 -6.175 3.339 1.00 74.31 218 GLN A C 1
ATOM 1653 O O . GLN A 1 218 ? 4.306 -6.745 4.058 1.00 74.31 218 GLN A O 1
ATOM 1658 N N . GLY A 1 219 ? 4.836 -4.993 2.773 1.00 82.25 219 GLY A N 1
ATOM 1659 C CA . GLY A 1 219 ? 3.621 -4.220 3.100 1.00 82.25 219 GLY A CA 1
ATOM 1660 C C . GLY A 1 219 ? 2.308 -4.992 2.891 1.00 82.25 219 GLY A C 1
ATOM 1661 O O . GLY A 1 219 ? 1.443 -4.997 3.769 1.00 82.25 219 GLY A O 1
ATOM 1662 N N . ALA A 1 220 ? 2.187 -5.737 1.784 1.00 85.38 220 ALA A N 1
ATOM 1663 C CA . ALA A 1 220 ? 1.019 -6.587 1.532 1.00 85.38 220 ALA A CA 1
ATOM 1664 C C . ALA A 1 220 ? 0.921 -7.736 2.546 1.00 85.38 220 ALA A C 1
ATOM 1666 O O . ALA A 1 220 ? -0.139 -7.970 3.119 1.00 85.38 220 ALA A O 1
ATOM 1667 N N . GLY A 1 221 ? 2.042 -8.424 2.796 1.00 88.19 221 GLY A N 1
ATOM 1668 C CA . GLY A 1 221 ? 2.120 -9.530 3.752 1.00 88.19 221 GLY A CA 1
ATOM 1669 C C . GLY A 1 221 ? 1.774 -9.093 5.176 1.00 88.19 221 GLY A C 1
ATOM 1670 O O . GLY A 1 221 ? 0.968 -9.744 5.829 1.00 88.19 221 GLY A O 1
ATOM 1671 N N . LEU A 1 222 ? 2.294 -7.946 5.627 1.00 91.00 222 LEU A N 1
ATOM 1672 C CA . LEU A 1 222 ? 1.956 -7.358 6.925 1.00 91.00 222 LEU A CA 1
ATOM 1673 C C . LEU A 1 222 ? 0.468 -6.995 7.015 1.00 91.00 222 LEU A C 1
ATOM 1675 O O . LEU A 1 222 ? -0.149 -7.288 8.032 1.00 91.00 222 LEU A O 1
ATOM 1679 N N . SER A 1 223 ? -0.121 -6.440 5.951 1.00 93.12 223 SER A N 1
ATOM 1680 C CA . SER A 1 223 ? -1.559 -6.123 5.899 1.00 93.12 223 SER A CA 1
ATOM 1681 C C . SER A 1 223 ? -2.444 -7.380 5.972 1.00 93.12 223 SER A C 1
ATOM 1683 O O . SER A 1 223 ? -3.491 -7.371 6.615 1.00 93.12 223 SER A O 1
ATOM 1685 N N . ILE A 1 224 ? -2.021 -8.479 5.336 1.00 93.88 224 ILE A N 1
ATOM 1686 C CA . ILE A 1 224 ? -2.710 -9.780 5.399 1.00 93.88 224 ILE A CA 1
ATOM 1687 C C . ILE A 1 224 ? -2.544 -10.413 6.790 1.00 93.88 224 ILE A C 1
ATOM 1689 O O . ILE A 1 224 ? -3.515 -10.921 7.349 1.00 93.88 224 ILE A O 1
ATOM 1693 N N . GLU A 1 225 ? -1.346 -10.341 7.382 1.00 94.50 225 GLU A N 1
ATOM 1694 C CA . GLU A 1 225 ? -1.107 -10.763 8.768 1.00 94.50 225 GLU A CA 1
ATOM 1695 C C . GLU A 1 225 ? -1.982 -9.980 9.763 1.00 94.50 225 GLU A C 1
ATOM 1697 O O . GLU A 1 225 ? -2.529 -10.588 10.680 1.00 94.50 225 GLU A O 1
ATOM 1702 N N . ASP A 1 226 ? -2.142 -8.660 9.595 1.00 96.88 226 ASP A N 1
ATOM 1703 C CA . ASP A 1 226 ? -3.019 -7.844 10.447 1.00 96.88 226 ASP A CA 1
ATOM 1704 C C . ASP A 1 226 ? -4.463 -8.346 10.393 1.00 96.88 226 ASP A C 1
ATOM 1706 O O . ASP A 1 226 ? -5.074 -8.586 11.434 1.00 96.88 226 ASP A O 1
ATOM 1710 N N . ALA A 1 227 ? -4.998 -8.529 9.180 1.00 96.75 227 ALA A N 1
ATOM 1711 C CA . ALA A 1 227 ? -6.368 -8.981 8.969 1.00 96.75 227 ALA A CA 1
ATOM 1712 C C . ALA A 1 227 ? -6.600 -10.374 9.576 1.00 96.75 227 ALA A C 1
ATOM 1714 O O . ALA A 1 227 ? -7.605 -10.588 10.252 1.00 96.75 227 ALA A O 1
ATOM 1715 N N . ALA A 1 228 ? -5.652 -11.300 9.396 1.00 96.88 228 ALA A N 1
ATOM 1716 C CA . ALA A 1 228 ? -5.723 -12.645 9.961 1.00 96.88 228 ALA A CA 1
ATOM 1717 C C . ALA A 1 228 ? -5.661 -12.641 11.500 1.00 96.88 228 ALA A C 1
ATOM 1719 O O . ALA A 1 228 ? -6.468 -13.307 12.152 1.00 96.88 228 ALA A O 1
ATOM 1720 N N . VAL A 1 229 ? -4.742 -11.867 12.093 1.00 97.81 229 VAL A N 1
ATOM 1721 C CA . VAL A 1 229 ? -4.622 -11.736 13.555 1.00 97.81 229 VAL A CA 1
ATOM 1722 C C . VAL A 1 229 ? -5.877 -11.096 14.142 1.00 97.81 229 VAL A C 1
ATOM 1724 O O . VAL A 1 229 ? -6.439 -11.634 15.092 1.00 97.81 229 VAL A O 1
ATOM 1727 N N . LEU A 1 230 ? -6.353 -9.989 13.568 1.00 98.00 230 LEU A N 1
ATOM 1728 C CA . LEU A 1 230 ? -7.513 -9.271 14.089 1.00 98.00 230 LEU A CA 1
ATOM 1729 C C . LEU A 1 230 ? -8.803 -10.091 13.965 1.00 98.00 230 LEU A C 1
ATOM 1731 O O . LEU A 1 230 ? -9.555 -10.179 14.933 1.00 98.00 230 LEU A O 1
ATOM 1735 N N . ALA A 1 231 ? -9.036 -10.751 12.826 1.00 97.56 231 ALA A N 1
ATOM 1736 C CA . ALA A 1 231 ? -10.184 -11.642 12.654 1.00 97.56 231 ALA A CA 1
ATOM 1737 C C . ALA A 1 231 ? -10.151 -12.821 13.645 1.00 97.56 231 ALA A C 1
ATOM 1739 O O . ALA A 1 231 ? -11.177 -13.165 14.231 1.00 97.56 231 ALA A O 1
ATOM 1740 N N . SER A 1 232 ? -8.969 -13.403 13.890 1.00 97.94 232 SER A N 1
ATOM 1741 C CA . SER A 1 232 ? -8.807 -14.485 14.868 1.00 97.94 232 SER A CA 1
ATOM 1742 C C . SER A 1 232 ? -9.030 -14.041 16.318 1.00 97.94 232 SER A C 1
ATOM 1744 O O . SER A 1 232 ? -9.386 -14.887 17.140 1.00 97.94 232 SER A O 1
ATOM 1746 N N . LEU A 1 233 ? -8.782 -12.771 16.655 1.00 98.25 233 LEU A N 1
ATOM 1747 C CA . LEU A 1 233 ? -9.028 -12.224 17.993 1.00 98.25 233 LEU A CA 1
ATOM 1748 C C . LEU A 1 233 ? -10.509 -11.853 18.169 1.00 98.25 233 LEU A C 1
ATOM 1750 O O . LEU A 1 233 ? -11.129 -12.321 19.121 1.00 98.25 233 LEU A O 1
ATOM 1754 N N . LEU A 1 234 ? -11.107 -11.147 17.198 1.00 97.25 234 LEU A N 1
ATOM 1755 C CA . LEU A 1 234 ? -12.536 -10.785 17.197 1.00 97.25 234 LEU A CA 1
ATOM 1756 C C . LEU A 1 234 ? -13.470 -12.005 17.262 1.00 97.25 234 LEU A C 1
ATOM 1758 O O . LEU A 1 234 ? -14.586 -11.901 17.761 1.00 97.25 234 LEU A O 1
ATOM 1762 N N . GLY A 1 235 ? -13.036 -13.165 16.759 1.00 96.81 235 GLY A N 1
ATOM 1763 C CA . GLY A 1 235 ? -13.783 -14.421 16.870 1.00 96.81 235 GLY A CA 1
ATOM 1764 C C . GLY A 1 235 ? -13.678 -15.127 18.230 1.00 96.81 235 GLY A C 1
ATOM 1765 O O . GLY A 1 235 ? -14.227 -16.218 18.371 1.00 96.81 235 GLY A O 1
ATOM 1766 N N . ARG A 1 236 ? -12.926 -14.583 19.200 1.00 97.38 236 ARG A N 1
ATOM 1767 C CA . ARG A 1 236 ? -12.598 -15.259 20.474 1.00 97.38 236 ARG A CA 1
ATOM 1768 C C . ARG A 1 236 ? -12.652 -14.367 21.716 1.00 97.38 236 ARG A C 1
ATOM 1770 O O . ARG A 1 236 ? -12.782 -14.912 22.807 1.00 97.38 236 ARG A O 1
ATOM 1777 N N . LEU A 1 237 ? -12.511 -13.051 21.567 1.00 97.88 237 LEU A N 1
ATOM 1778 C CA . LEU A 1 237 ? -12.387 -12.086 22.661 1.00 97.88 237 LEU A CA 1
ATOM 1779 C C . LEU A 1 237 ? -13.371 -10.914 22.478 1.00 97.88 237 LEU A C 1
ATOM 1781 O O . LEU A 1 237 ? -13.715 -10.582 21.340 1.00 97.88 237 LEU A O 1
ATOM 1785 N N . PRO A 1 238 ? -13.776 -10.225 23.562 1.00 96.69 238 PRO A N 1
ATOM 1786 C CA . PRO A 1 238 ? -14.436 -8.921 23.483 1.00 96.69 238 PRO A CA 1
ATOM 1787 C C . PRO A 1 238 ? -13.615 -7.892 22.687 1.00 96.69 238 PRO A C 1
ATOM 1789 O O . PRO A 1 238 ? -12.405 -8.049 22.499 1.00 96.69 238 PRO A O 1
ATOM 1792 N N . ILE A 1 239 ? -14.256 -6.809 22.230 1.00 95.62 239 ILE A N 1
ATOM 1793 C CA . ILE A 1 239 ? -13.603 -5.791 21.386 1.00 95.62 239 ILE A CA 1
ATOM 1794 C C . ILE A 1 239 ? -12.403 -5.151 22.103 1.00 95.62 239 ILE A C 1
ATOM 1796 O O . ILE A 1 239 ? -11.342 -5.029 21.501 1.00 95.62 239 ILE A O 1
ATOM 1800 N N . ASP A 1 240 ? -12.534 -4.780 23.377 1.00 95.00 240 ASP A N 1
ATOM 1801 C CA . ASP A 1 240 ? -11.462 -4.092 24.114 1.00 95.00 240 ASP A CA 1
ATOM 1802 C C . ASP A 1 240 ? -10.227 -4.982 24.329 1.00 95.00 240 ASP A C 1
ATOM 1804 O O . ASP A 1 240 ? -9.098 -4.563 24.066 1.00 95.00 240 ASP A O 1
ATOM 1808 N N . GLU A 1 241 ? -10.438 -6.246 24.706 1.00 97.69 241 GLU A N 1
ATOM 1809 C CA . GLU A 1 241 ? -9.371 -7.251 24.806 1.00 97.69 241 GLU A CA 1
ATOM 1810 C C . GLU A 1 241 ? -8.733 -7.541 23.440 1.00 97.69 241 GLU A C 1
ATOM 1812 O O . GLU A 1 241 ? -7.511 -7.624 23.324 1.00 97.69 241 GLU A O 1
ATOM 1817 N N . THR A 1 242 ? -9.550 -7.630 22.384 1.00 97.94 242 THR A N 1
ATOM 1818 C CA . THR A 1 242 ? -9.081 -7.807 21.003 1.00 97.94 242 THR A CA 1
ATOM 1819 C C . THR A 1 242 ? -8.156 -6.675 20.570 1.00 97.94 242 THR A C 1
ATOM 1821 O O . THR A 1 242 ? -7.111 -6.936 19.974 1.00 97.94 242 THR A O 1
ATOM 1824 N N . LEU A 1 243 ? -8.526 -5.425 20.855 1.00 97.38 243 LEU A N 1
ATOM 1825 C CA . LEU A 1 243 ? -7.729 -4.256 20.492 1.00 97.38 243 LEU A CA 1
ATOM 1826 C C . LEU A 1 243 ? -6.390 -4.248 21.233 1.00 97.38 243 LEU A C 1
ATOM 1828 O O . LEU A 1 243 ? -5.355 -4.051 20.597 1.00 97.38 243 LEU A O 1
ATOM 1832 N N . HIS A 1 244 ? -6.395 -4.546 22.535 1.00 97.75 244 HIS A N 1
ATOM 1833 C CA . HIS A 1 244 ? -5.175 -4.665 23.333 1.00 97.75 244 HIS A CA 1
ATOM 1834 C C . HIS A 1 244 ? -4.231 -5.759 22.801 1.00 97.75 244 HIS A C 1
ATOM 1836 O O . HIS A 1 244 ? -3.051 -5.504 22.549 1.00 97.75 244 HIS A O 1
ATOM 1842 N N . GLU A 1 245 ? -4.756 -6.964 22.562 1.00 98.12 245 GLU A N 1
ATOM 1843 C CA . GLU A 1 245 ? -3.989 -8.100 22.039 1.00 98.12 245 GLU A CA 1
ATOM 1844 C C . GLU A 1 245 ? -3.475 -7.868 20.613 1.00 98.12 245 GLU A C 1
ATOM 1846 O O . GLU A 1 245 ? -2.346 -8.242 20.285 1.00 98.12 245 GLU A O 1
ATOM 1851 N N . TYR A 1 246 ? -4.276 -7.234 19.753 1.00 98.25 246 TYR A N 1
ATOM 1852 C CA . TYR A 1 246 ? -3.854 -6.856 18.407 1.00 98.25 246 TYR A CA 1
ATOM 1853 C C . TYR A 1 246 ? -2.681 -5.872 18.463 1.00 98.25 246 TYR A C 1
ATOM 1855 O O . TYR A 1 246 ? -1.657 -6.103 17.818 1.00 98.25 246 TYR A O 1
ATOM 1863 N N . ASP A 1 247 ? -2.794 -4.813 19.268 1.00 97.50 247 ASP A N 1
ATOM 1864 C CA . ASP A 1 247 ? -1.766 -3.782 19.418 1.00 97.50 247 ASP A CA 1
ATOM 1865 C C . ASP A 1 247 ? -0.429 -4.385 19.879 1.00 97.50 247 ASP A C 1
ATOM 1867 O O . ASP A 1 247 ? 0.588 -4.275 19.184 1.00 97.50 247 ASP A O 1
ATOM 1871 N N . ALA A 1 248 ? -0.465 -5.146 20.979 1.00 96.75 248 ALA A N 1
ATOM 1872 C CA . ALA A 1 248 ? 0.700 -5.795 21.574 1.00 96.75 248 ALA A CA 1
ATOM 1873 C C . ALA A 1 248 ? 1.428 -6.735 20.595 1.00 96.75 248 ALA A C 1
ATOM 1875 O O . ALA A 1 248 ? 2.662 -6.783 20.564 1.00 96.75 248 ALA A O 1
ATOM 1876 N N . ARG A 1 249 ? 0.680 -7.467 19.757 1.00 96.00 249 ARG A N 1
ATOM 1877 C CA . ARG A 1 249 ? 1.239 -8.402 18.765 1.00 96.00 249 ARG A CA 1
ATOM 1878 C C . ARG A 1 249 ? 1.749 -7.700 17.508 1.00 96.00 249 ARG A C 1
ATOM 1880 O O . ARG A 1 249 ? 2.751 -8.132 16.933 1.00 96.00 249 ARG A O 1
ATOM 1887 N N . ARG A 1 250 ? 1.054 -6.662 17.033 1.00 95.31 250 ARG A N 1
ATOM 1888 C CA . ARG A 1 250 ? 1.297 -6.069 15.708 1.00 95.31 250 ARG A CA 1
ATOM 1889 C C . ARG A 1 250 ? 2.267 -4.899 15.732 1.00 95.31 250 ARG A C 1
ATOM 1891 O O . ARG A 1 250 ? 3.110 -4.846 14.839 1.00 95.31 250 ARG A O 1
ATOM 1898 N N . VAL A 1 251 ? 2.249 -4.033 16.749 1.00 94.06 251 VAL A N 1
ATOM 1899 C CA . VAL A 1 251 ? 3.137 -2.852 16.803 1.00 94.06 251 VAL A CA 1
ATOM 1900 C C . VAL A 1 251 ? 4.607 -3.264 16.717 1.00 94.06 251 VAL A C 1
ATOM 1902 O O . VAL A 1 251 ? 5.343 -2.747 15.877 1.00 94.06 251 VAL A O 1
ATOM 1905 N N . GLY A 1 252 ? 5.036 -4.256 17.504 1.00 89.00 252 GLY A N 1
ATOM 1906 C CA . GLY A 1 252 ? 6.415 -4.761 17.470 1.00 89.00 252 GLY A CA 1
ATOM 1907 C C . GLY A 1 252 ? 6.787 -5.498 16.174 1.00 89.00 252 GLY A C 1
ATOM 1908 O O . GLY A 1 252 ? 7.911 -5.365 15.690 1.00 89.00 252 GLY A O 1
ATOM 1909 N N . ARG A 1 253 ? 5.845 -6.252 15.589 1.00 90.50 253 ARG A N 1
ATOM 1910 C CA . ARG A 1 253 ? 6.044 -7.064 14.372 1.00 90.50 253 ARG A CA 1
ATOM 1911 C C . ARG A 1 253 ? 6.079 -6.226 13.090 1.00 90.50 253 ARG A C 1
ATOM 1913 O O . ARG A 1 253 ? 6.871 -6.532 12.196 1.00 90.50 253 ARG A O 1
ATOM 1920 N N . ALA A 1 254 ? 5.242 -5.195 13.013 1.00 84.94 254 ALA A N 1
ATOM 1921 C CA . ALA A 1 254 ? 5.076 -4.327 11.851 1.00 84.94 254 ALA A CA 1
ATOM 1922 C C . ALA A 1 254 ? 5.807 -2.974 11.978 1.00 84.94 254 ALA A C 1
ATOM 1924 O O . ALA A 1 254 ? 5.815 -2.198 11.030 1.00 84.94 254 ALA A O 1
ATOM 1925 N N . SER A 1 255 ? 6.518 -2.726 13.088 1.00 74.50 255 SER A N 1
ATOM 1926 C CA . SER A 1 255 ? 7.492 -1.627 13.222 1.00 74.50 255 SER A CA 1
ATOM 1927 C C . SER A 1 255 ? 8.956 -2.104 13.149 1.00 74.50 255 SER A C 1
ATOM 1929 O O . SER A 1 255 ? 9.738 -1.825 14.071 1.00 74.50 255 SER A O 1
ATOM 1931 N N . PRO A 1 256 ? 9.397 -2.829 12.097 1.00 57.88 256 PRO A N 1
ATOM 1932 C CA . PRO A 1 256 ? 10.789 -3.232 11.997 1.00 57.88 256 PRO A CA 1
ATOM 1933 C C . PRO A 1 256 ? 11.679 -1.986 11.941 1.00 57.88 256 PRO A C 1
ATOM 1935 O O . PRO A 1 256 ? 11.583 -1.167 11.028 1.00 57.88 256 PRO A O 1
ATOM 1938 N N . ARG A 1 257 ? 12.615 -1.864 12.892 1.00 49.91 257 ARG A N 1
ATOM 1939 C CA . ARG A 1 257 ? 13.637 -0.795 12.947 1.00 49.91 257 ARG A CA 1
ATOM 1940 C C . ARG A 1 257 ? 14.716 -0.956 11.860 1.00 49.91 257 ARG A C 1
ATOM 1942 O O . ARG A 1 257 ? 15.898 -0.694 12.090 1.00 49.91 257 ARG A O 1
ATOM 1949 N N . LEU A 1 258 ? 14.322 -1.421 10.678 1.00 42.12 258 LEU A N 1
ATOM 1950 C CA . LEU A 1 258 ? 15.176 -1.692 9.534 1.00 42.12 258 LEU A CA 1
ATOM 1951 C C . LEU A 1 258 ? 15.574 -0.371 8.869 1.00 42.12 258 LEU A C 1
ATOM 1953 O O . LEU A 1 258 ? 14.988 0.091 7.892 1.00 42.12 258 LEU A O 1
ATOM 1957 N N . ARG A 1 259 ? 16.639 0.233 9.409 1.00 37.12 259 ARG A N 1
ATOM 1958 C CA . ARG A 1 259 ? 17.464 1.188 8.667 1.00 37.12 259 ARG A CA 1
ATOM 1959 C C . ARG A 1 259 ? 18.070 0.469 7.459 1.00 37.12 259 ARG A C 1
ATOM 1961 O O . ARG A 1 259 ? 19.187 -0.038 7.540 1.00 37.12 259 ARG A O 1
ATOM 1968 N N . VAL A 1 260 ? 17.365 0.486 6.329 1.00 40.91 260 VAL A N 1
ATOM 1969 C CA . VAL A 1 260 ? 18.024 0.379 5.021 1.00 40.91 260 VAL A CA 1
ATOM 1970 C C . VAL A 1 260 ? 19.082 1.493 4.987 1.00 40.91 260 VAL A C 1
ATOM 1972 O O . VAL A 1 260 ? 18.727 2.651 5.249 1.00 40.91 260 VAL A O 1
ATOM 1975 N N . PRO A 1 261 ? 20.373 1.189 4.753 1.00 35.12 261 PRO A N 1
ATOM 1976 C CA . PRO A 1 261 ? 21.406 2.215 4.693 1.00 35.12 261 PRO A CA 1
ATOM 1977 C C . PRO A 1 261 ? 21.038 3.291 3.660 1.00 35.12 261 PRO A C 1
ATOM 1979 O O . PRO A 1 261 ? 20.500 2.951 2.604 1.00 35.12 261 PRO A O 1
ATOM 1982 N N . PRO A 1 262 ? 21.313 4.582 3.922 1.00 39.75 262 PRO A N 1
ATOM 1983 C CA . PRO A 1 262 ? 21.087 5.620 2.923 1.00 39.75 262 PRO A CA 1
ATOM 1984 C C . PRO A 1 262 ? 21.877 5.302 1.647 1.00 39.75 262 PRO A C 1
ATOM 1986 O O . PRO A 1 262 ? 22.984 4.763 1.726 1.00 39.75 262 PRO A O 1
ATOM 1989 N N . LEU A 1 263 ? 21.304 5.656 0.490 1.00 47.25 263 LEU A N 1
ATOM 1990 C CA . LEU A 1 263 ? 21.873 5.416 -0.841 1.00 47.25 263 LEU A CA 1
ATOM 1991 C C . LEU A 1 263 ? 23.373 5.757 -0.864 1.00 47.25 263 LEU A C 1
ATOM 1993 O O . LEU A 1 263 ? 23.766 6.923 -0.775 1.00 47.25 263 LEU A O 1
ATOM 1997 N N . ARG A 1 264 ? 24.221 4.726 -0.966 1.00 40.69 264 ARG A N 1
ATOM 1998 C CA . ARG A 1 264 ? 25.675 4.898 -1.027 1.00 40.69 264 ARG A CA 1
ATOM 1999 C C . ARG A 1 264 ? 26.051 5.608 -2.328 1.00 40.69 264 ARG A C 1
ATOM 2001 O O . ARG A 1 264 ? 25.614 5.217 -3.409 1.00 40.69 264 ARG A O 1
ATOM 2008 N N . LYS A 1 265 ? 26.928 6.610 -2.235 1.00 35.16 265 LYS A N 1
ATOM 2009 C CA . LYS A 1 265 ? 27.581 7.199 -3.409 1.00 35.16 265 LYS A CA 1
ATOM 2010 C C . LYS A 1 265 ? 28.563 6.185 -4.014 1.00 35.16 265 LYS A C 1
ATOM 2012 O O . LYS A 1 265 ? 29.688 6.102 -3.547 1.00 35.16 265 LYS A O 1
ATOM 2017 N N . GLY A 1 266 ? 28.122 5.470 -5.050 1.00 34.81 266 GLY A N 1
ATOM 2018 C CA . GLY A 1 266 ? 28.969 4.837 -6.071 1.00 34.81 266 GLY A CA 1
ATOM 2019 C C . GLY A 1 266 ? 29.809 3.620 -5.654 1.00 34.81 266 GLY A C 1
ATOM 2020 O O . GLY A 1 266 ? 30.711 3.703 -4.830 1.00 34.81 266 GLY A O 1
ATOM 2021 N N . GLY A 1 267 ? 29.576 2.500 -6.333 1.00 36.53 267 GLY A N 1
ATOM 2022 C CA . GLY A 1 267 ? 30.517 1.387 -6.485 1.00 36.53 267 GLY A CA 1
ATOM 2023 C C . GLY A 1 267 ? 30.338 0.788 -7.888 1.00 36.53 267 GLY A C 1
ATOM 2024 O O . GLY A 1 267 ? 29.266 0.973 -8.468 1.00 36.53 267 GLY A O 1
ATOM 2025 N N . PRO A 1 268 ? 31.356 0.133 -8.475 1.00 34.19 268 PRO A N 1
ATOM 2026 C CA . PRO A 1 268 ? 31.279 -0.349 -9.853 1.00 34.19 268 PRO A CA 1
ATOM 2027 C C . PRO A 1 268 ? 30.229 -1.454 -10.032 1.00 34.19 268 PRO A C 1
ATOM 2029 O O . PRO A 1 268 ? 30.064 -2.326 -9.175 1.00 34.19 268 PRO A O 1
ATOM 2032 N N . VAL A 1 269 ? 29.550 -1.429 -11.183 1.00 38.72 269 VAL A N 1
ATOM 2033 C CA . VAL A 1 269 ? 28.573 -2.446 -11.598 1.00 38.72 269 VAL A CA 1
ATOM 2034 C C . VAL A 1 269 ? 29.294 -3.777 -11.814 1.00 38.72 269 VAL A C 1
ATOM 2036 O O . VAL A 1 269 ? 30.177 -3.889 -12.664 1.00 38.72 269 VAL A O 1
ATOM 2039 N N . ALA A 1 270 ? 28.915 -4.802 -11.051 1.00 35.69 270 ALA A N 1
ATOM 2040 C CA . ALA A 1 270 ? 29.473 -6.140 -11.196 1.00 35.69 270 ALA A CA 1
ATOM 2041 C C . ALA A 1 270 ? 28.762 -6.892 -12.332 1.00 35.69 270 ALA A C 1
ATOM 2043 O O . ALA A 1 270 ? 27.611 -7.296 -12.183 1.00 35.69 270 ALA A O 1
ATOM 2044 N N . LYS A 1 271 ? 29.460 -7.109 -13.452 1.00 26.89 271 LYS A N 1
ATOM 2045 C CA . LYS A 1 271 ? 29.010 -8.001 -14.531 1.00 26.89 271 LYS A CA 1
ATOM 2046 C C . LYS A 1 271 ? 29.394 -9.446 -14.197 1.00 26.89 271 LYS A C 1
ATOM 2048 O O . LYS A 1 271 ? 30.580 -9.734 -14.055 1.00 26.89 271 LYS A O 1
ATOM 2053 N N . SER A 1 272 ? 28.434 -10.368 -14.128 1.00 30.69 272 SER A N 1
ATOM 2054 C CA . SER A 1 272 ? 28.717 -11.812 -14.150 1.00 30.69 272 SER A CA 1
ATOM 2055 C C . SER A 1 272 ? 28.640 -12.323 -15.586 1.00 30.69 272 SER A C 1
ATOM 2057 O O . SER A 1 272 ? 27.567 -12.304 -16.182 1.00 30.69 272 SER A O 1
ATOM 2059 N N . THR A 1 273 ? 29.759 -12.783 -16.149 1.00 24.38 273 THR A N 1
ATOM 2060 C CA . THR A 1 273 ? 29.797 -13.359 -17.505 1.00 24.38 273 THR A CA 1
ATOM 2061 C C . THR A 1 273 ? 30.164 -14.840 -17.451 1.00 24.38 273 THR A C 1
ATOM 2063 O O . THR A 1 273 ? 31.189 -15.181 -16.871 1.00 24.38 273 THR A O 1
ATOM 2066 N N . ARG A 1 274 ? 29.364 -15.669 -18.139 1.00 22.78 274 ARG A N 1
ATOM 2067 C CA . ARG A 1 274 ? 29.548 -17.108 -18.425 1.00 22.78 274 ARG A CA 1
ATOM 2068 C C . ARG A 1 274 ? 29.569 -18.076 -17.231 1.00 22.78 274 ARG A C 1
ATOM 2070 O O . ARG A 1 274 ? 30.502 -18.134 -16.441 1.00 22.78 274 ARG A O 1
ATOM 2077 N N . CYS A 1 275 ? 28.558 -18.943 -17.217 1.00 22.30 275 CYS A N 1
ATOM 2078 C CA . CYS A 1 275 ? 28.607 -20.245 -16.565 1.00 22.30 275 CYS A CA 1
ATOM 2079 C C . CYS A 1 275 ? 29.447 -21.198 -17.433 1.00 22.30 275 CYS A C 1
ATOM 2081 O O . CYS A 1 275 ? 29.183 -21.328 -18.629 1.00 22.30 275 CYS A O 1
ATOM 2083 N N . SER A 1 276 ? 30.458 -21.845 -16.853 1.00 23.67 276 SER A N 1
ATOM 2084 C CA . SER A 1 276 ? 31.163 -22.960 -17.484 1.00 23.67 276 SER A CA 1
ATOM 2085 C C . SER A 1 276 ? 30.429 -24.267 -17.186 1.00 23.67 276 SER A C 1
ATOM 2087 O O . SER A 1 276 ? 30.262 -24.659 -16.032 1.00 23.67 276 SER A O 1
ATOM 2089 N N . THR A 1 277 ? 30.014 -24.970 -18.236 1.00 27.17 277 THR A N 1
ATOM 2090 C CA . THR A 1 277 ? 29.482 -26.331 -18.132 1.00 27.17 277 THR A CA 1
ATOM 2091 C C . THR A 1 277 ? 30.550 -27.273 -17.580 1.00 27.17 277 THR A C 1
ATOM 2093 O O . THR A 1 277 ? 31.535 -27.553 -18.264 1.00 27.17 277 THR A O 1
ATOM 2096 N N . SER A 1 278 ? 30.339 -27.802 -16.375 1.00 25.56 278 SER A N 1
ATOM 2097 C CA . SER A 1 278 ? 31.047 -28.987 -15.884 1.00 25.56 278 SER A CA 1
ATOM 2098 C C . SER A 1 278 ? 30.074 -30.162 -15.888 1.00 25.56 278 SER A C 1
ATOM 2100 O O . SER A 1 278 ? 29.016 -30.117 -15.267 1.00 25.56 278 SER A O 1
ATOM 2102 N N . GLN A 1 279 ? 30.401 -31.189 -16.671 1.00 23.27 279 GLN A N 1
ATOM 2103 C CA . GLN A 1 279 ? 29.595 -32.400 -16.790 1.00 23.27 279 GLN A CA 1
ATOM 2104 C C . GLN A 1 279 ? 29.619 -33.164 -15.462 1.00 23.27 279 GLN A C 1
ATOM 2106 O O . GLN A 1 279 ? 30.694 -33.506 -14.967 1.00 23.27 279 GLN A O 1
ATOM 2111 N N . SER A 1 280 ? 28.450 -33.493 -14.915 1.00 24.78 280 SER A N 1
ATOM 2112 C CA . SER A 1 280 ? 28.346 -34.453 -13.819 1.00 24.78 280 SER A CA 1
ATOM 2113 C C . SER A 1 280 ? 28.628 -35.862 -14.344 1.00 24.78 280 SER A C 1
ATOM 2115 O O . SER A 1 280 ? 27.766 -36.476 -14.976 1.00 24.78 280 SER A O 1
ATOM 2117 N N . ARG A 1 281 ? 29.823 -36.393 -14.063 1.00 24.30 281 ARG A N 1
ATOM 2118 C CA . ARG A 1 281 ? 30.003 -37.848 -13.992 1.00 24.30 281 ARG A CA 1
ATOM 2119 C C . ARG A 1 281 ? 29.268 -38.337 -12.746 1.00 24.30 281 ARG A C 1
ATOM 2121 O O . ARG A 1 281 ? 29.410 -37.734 -11.685 1.00 24.30 281 ARG A O 1
ATOM 2128 N N . GLY A 1 282 ? 28.442 -39.364 -12.906 1.00 22.73 282 GLY A N 1
ATOM 2129 C CA . GLY A 1 282 ? 27.736 -39.981 -11.788 1.00 22.73 282 GLY A CA 1
ATOM 2130 C C . GLY A 1 282 ? 28.661 -40.881 -10.975 1.00 22.73 282 GLY A C 1
ATOM 2131 O O . GLY A 1 282 ? 29.619 -41.426 -11.517 1.00 22.73 282 GLY A O 1
ATOM 2132 N N . GLU A 1 283 ? 28.324 -41.060 -9.704 1.00 25.81 283 GLU A N 1
ATOM 2133 C CA . GLU A 1 283 ? 28.813 -42.147 -8.858 1.00 25.81 283 GLU A CA 1
ATOM 2134 C C . GLU A 1 283 ? 27.670 -42.582 -7.931 1.00 25.81 283 GLU A C 1
ATOM 2136 O O . GLU A 1 283 ? 26.821 -41.777 -7.537 1.00 25.81 283 GLU A O 1
ATOM 2141 N N . GLU A 1 284 ? 27.589 -43.886 -7.685 1.00 23.16 284 GLU A N 1
ATOM 2142 C CA . GLU A 1 284 ? 26.428 -44.557 -7.099 1.00 23.16 284 GLU A CA 1
ATOM 2143 C C . GLU A 1 284 ? 26.475 -44.566 -5.563 1.00 23.16 284 GLU A C 1
ATOM 2145 O O . GLU A 1 284 ? 27.543 -44.622 -4.954 1.00 23.16 284 GLU A O 1
ATOM 2150 N N . TYR A 1 285 ? 25.303 -44.588 -4.922 1.00 23.58 285 TYR A N 1
ATOM 2151 C CA . TYR A 1 285 ? 25.176 -44.837 -3.483 1.00 23.58 285 TYR A CA 1
ATOM 2152 C C . TYR A 1 285 ? 24.838 -46.311 -3.204 1.00 23.58 285 TYR A C 1
ATOM 2154 O O . TYR A 1 285 ? 23.729 -46.741 -3.530 1.00 23.58 285 TYR A O 1
ATOM 2162 N N . PRO A 1 286 ? 25.691 -47.063 -2.487 1.00 26.44 286 PRO A N 1
ATOM 2163 C CA . PRO A 1 286 ? 25.257 -48.179 -1.656 1.00 26.44 286 PRO A CA 1
ATOM 2164 C C . PRO A 1 286 ? 24.892 -47.669 -0.247 1.00 26.44 286 PRO A C 1
ATOM 2166 O O . PRO A 1 286 ? 25.510 -46.744 0.280 1.00 26.44 286 PRO A O 1
ATOM 2169 N N . GLY A 1 287 ? 23.849 -48.241 0.360 1.00 22.52 287 GLY A N 1
ATOM 2170 C CA . GLY A 1 287 ? 23.289 -47.757 1.630 1.00 22.52 287 GLY A CA 1
ATOM 2171 C C . GLY A 1 287 ? 23.676 -48.569 2.876 1.00 22.52 287 GLY A C 1
ATOM 2172 O O . GLY A 1 287 ? 24.652 -49.309 2.880 1.00 22.52 287 GLY A O 1
ATOM 2173 N N . ALA A 1 288 ? 22.791 -48.472 3.879 1.00 24.59 288 ALA A N 1
ATOM 2174 C CA . ALA A 1 288 ? 22.636 -49.329 5.068 1.00 24.59 288 ALA A CA 1
ATOM 2175 C C . ALA A 1 288 ? 23.332 -48.945 6.408 1.00 24.59 288 ALA A C 1
ATOM 2177 O O . ALA A 1 288 ? 24.520 -49.145 6.618 1.00 24.59 288 ALA A O 1
ATOM 2178 N N . LEU A 1 289 ? 22.454 -48.576 7.358 1.00 25.36 289 LEU A N 1
ATOM 2179 C CA . LEU A 1 289 ? 22.344 -49.053 8.755 1.00 25.36 289 LEU A CA 1
ATOM 2180 C C . LEU A 1 289 ? 23.237 -48.515 9.907 1.00 25.36 289 LEU A C 1
ATOM 2182 O O . LEU A 1 289 ? 24.451 -48.634 9.940 1.00 25.36 289 LEU A O 1
ATOM 2186 N N . HIS A 1 290 ? 22.503 -48.024 10.921 1.00 24.78 290 HIS A N 1
ATOM 2187 C CA . HIS A 1 290 ? 22.690 -48.034 12.386 1.00 24.78 290 HIS A CA 1
ATOM 2188 C C . HIS A 1 290 ? 24.081 -48.086 13.060 1.00 24.78 290 HIS A C 1
ATOM 2190 O O . HIS A 1 290 ? 24.818 -49.058 12.947 1.00 24.78 290 HIS A O 1
ATOM 2196 N N . GLY A 1 291 ? 24.289 -47.163 14.016 1.00 24.08 291 GLY A N 1
ATOM 2197 C CA . GLY A 1 291 ? 25.195 -47.381 15.157 1.00 24.08 291 GLY A CA 1
ATOM 2198 C C . GLY A 1 291 ? 25.564 -46.125 15.963 1.00 24.08 291 GLY A C 1
ATOM 2199 O O . GLY A 1 291 ? 26.362 -45.312 15.520 1.00 24.08 291 GLY A O 1
ATOM 2200 N N . SER A 1 292 ? 25.037 -45.982 17.183 1.00 22.81 292 SER A N 1
ATOM 2201 C CA . SER A 1 292 ? 25.604 -45.134 18.260 1.00 22.81 292 SER A CA 1
ATOM 2202 C C . SER A 1 292 ? 26.142 -46.077 19.347 1.00 22.81 292 SER A C 1
ATOM 2204 O O . SER A 1 292 ? 25.462 -47.080 19.576 1.00 22.81 292 SER A O 1
ATOM 2206 N N . PRO A 1 293 ? 27.286 -45.817 20.036 1.00 34.84 293 PRO A N 1
ATOM 2207 C CA . PRO A 1 293 ? 27.244 -44.904 21.199 1.00 34.84 293 PRO A CA 1
ATOM 2208 C C . PRO A 1 293 ? 28.566 -44.206 21.673 1.00 34.84 293 PRO A C 1
ATOM 2210 O O . PRO A 1 293 ? 29.650 -44.768 21.661 1.00 34.84 293 PRO A O 1
ATOM 2213 N N . THR A 1 294 ? 28.413 -43.007 22.259 1.00 26.53 294 THR A N 1
ATOM 2214 C CA . THR A 1 294 ? 29.109 -42.420 23.450 1.00 26.53 294 THR A CA 1
ATOM 2215 C C . THR A 1 294 ? 30.654 -42.393 23.688 1.00 26.53 294 THR A C 1
ATOM 2217 O O . THR A 1 294 ? 31.316 -43.419 23.698 1.00 26.53 294 THR A O 1
ATOM 2220 N N . ARG A 1 295 ? 31.100 -41.227 24.232 1.00 24.95 295 ARG A N 1
ATOM 2221 C CA . ARG A 1 295 ? 32.181 -40.925 25.241 1.00 24.95 295 ARG A CA 1
ATOM 2222 C C . ARG A 1 295 ? 33.578 -40.361 24.829 1.00 24.95 295 ARG A C 1
ATOM 2224 O O . ARG A 1 295 ? 34.485 -41.083 24.459 1.00 24.95 295 ARG A O 1
ATOM 2231 N N . ARG A 1 296 ? 33.760 -39.069 25.182 1.00 25.19 296 ARG A N 1
ATOM 2232 C CA . ARG A 1 296 ? 34.896 -38.368 25.867 1.00 25.19 296 ARG A CA 1
ATOM 2233 C C . ARG A 1 296 ? 36.383 -38.512 25.414 1.00 25.19 296 ARG A C 1
ATOM 2235 O O . ARG A 1 296 ? 37.084 -39.381 25.914 1.00 25.19 296 ARG A O 1
ATOM 2242 N N . GLY A 1 297 ? 36.913 -37.416 24.837 1.00 23.03 297 GLY A N 1
ATOM 2243 C CA . GLY A 1 297 ? 38.268 -36.847 25.096 1.00 23.03 297 GLY A CA 1
ATOM 2244 C C . GLY A 1 297 ? 39.469 -37.466 24.347 1.00 23.03 297 GLY A C 1
ATOM 2245 O O . GLY A 1 297 ? 39.321 -38.570 23.841 1.00 23.03 297 GLY A O 1
ATOM 2246 N N . PRO A 1 298 ? 40.657 -36.803 24.275 1.00 27.94 298 PRO A N 1
ATOM 2247 C CA . PRO A 1 298 ? 41.129 -35.656 25.071 1.00 27.94 298 PRO A CA 1
ATOM 2248 C C . PRO A 1 298 ? 41.473 -34.375 24.251 1.00 27.94 298 PRO A C 1
ATOM 2250 O O . PRO A 1 298 ? 40.989 -34.168 23.144 1.00 27.94 298 PRO A O 1
ATOM 2253 N N . ARG A 1 299 ? 42.246 -33.453 24.853 1.00 24.47 299 ARG A N 1
ATOM 2254 C CA . ARG A 1 299 ? 42.516 -32.071 24.395 1.00 24.47 299 ARG A CA 1
ATOM 2255 C C . ARG A 1 299 ? 43.808 -31.955 23.572 1.00 24.47 299 ARG A C 1
ATOM 2257 O O . ARG A 1 299 ? 44.834 -32.443 24.030 1.00 24.47 299 ARG A O 1
ATOM 2264 N N . HIS A 1 300 ? 43.816 -31.121 22.528 1.00 26.14 300 HIS A N 1
ATOM 2265 C CA . HIS A 1 300 ? 45.041 -30.472 22.030 1.00 26.14 300 HIS A CA 1
ATOM 2266 C C . HIS A 1 300 ? 44.867 -28.951 21.922 1.00 26.14 300 HIS A C 1
ATOM 2268 O O . HIS A 1 300 ? 43.815 -28.453 21.527 1.00 26.14 300 HIS A O 1
ATOM 2274 N N . ARG A 1 301 ? 45.906 -28.207 22.327 1.00 22.20 301 ARG A N 1
ATOM 2275 C CA . ARG A 1 301 ? 45.987 -26.743 22.213 1.00 22.20 301 ARG A CA 1
ATOM 2276 C C . ARG A 1 301 ? 46.591 -26.369 20.859 1.00 22.20 301 ARG A C 1
ATOM 2278 O O . ARG A 1 301 ? 47.684 -26.832 20.559 1.00 22.20 301 ARG A O 1
ATOM 2285 N N . PHE A 1 302 ? 45.978 -25.419 20.162 1.00 23.94 302 PHE A N 1
ATOM 2286 C CA . PHE A 1 302 ? 46.687 -24.483 19.284 1.00 23.94 302 PHE A CA 1
ATOM 2287 C C . PHE A 1 302 ? 46.284 -23.048 19.655 1.00 23.94 302 PHE A C 1
ATOM 2289 O O . PHE A 1 302 ? 45.209 -22.824 20.214 1.00 23.94 302 PHE A O 1
ATOM 2296 N N . ARG A 1 303 ? 47.192 -22.090 19.444 1.00 20.70 303 ARG A N 1
ATOM 2297 C CA . ARG A 1 303 ? 47.085 -20.693 19.902 1.00 20.70 303 ARG A CA 1
ATOM 2298 C C . ARG A 1 303 ? 47.512 -19.754 18.765 1.00 20.70 303 ARG A C 1
ATOM 2300 O O . ARG A 1 303 ? 48.359 -20.142 17.970 1.00 20.70 303 ARG A O 1
ATOM 2307 N N . ALA A 1 304 ? 46.992 -18.521 18.794 1.00 23.42 304 ALA A N 1
ATOM 2308 C CA . ALA A 1 304 ? 47.088 -17.463 17.770 1.00 23.42 304 ALA A CA 1
ATOM 2309 C C . ALA A 1 304 ? 46.193 -17.696 16.526 1.00 23.42 304 ALA A C 1
ATOM 2311 O O . ALA A 1 304 ? 45.941 -18.835 16.158 1.00 23.42 304 ALA A O 1
ATOM 2312 N N . GLY A 1 305 ? 45.642 -16.668 15.866 1.00 22.80 305 GLY A N 1
ATOM 2313 C CA . GLY A 1 305 ? 45.800 -15.213 16.056 1.00 22.80 305 GLY A CA 1
ATOM 2314 C C . GLY A 1 305 ? 44.475 -14.441 16.217 1.00 22.80 305 GLY A C 1
ATOM 2315 O O . GLY A 1 305 ? 43.398 -15.028 16.252 1.00 22.80 305 GLY A O 1
ATOM 2316 N N . ALA A 1 306 ? 44.570 -13.118 16.375 1.00 23.70 306 ALA A N 1
ATOM 2317 C CA . ALA A 1 306 ? 43.446 -12.236 16.707 1.00 23.70 306 ALA A CA 1
ATOM 2318 C C . ALA A 1 306 ? 42.518 -11.914 15.516 1.00 23.70 306 ALA A C 1
ATOM 2320 O O . ALA A 1 306 ? 42.963 -11.831 14.375 1.00 23.70 306 ALA A O 1
ATOM 2321 N N . GLY A 1 307 ? 41.239 -11.655 15.812 1.00 22.92 307 GLY A N 1
ATOM 2322 C CA . GLY A 1 307 ? 40.222 -11.268 14.827 1.00 22.92 307 GLY A CA 1
ATOM 2323 C C . GLY A 1 307 ? 38.863 -10.969 15.470 1.00 22.92 307 GLY A C 1
ATOM 2324 O O . GLY A 1 307 ? 37.932 -11.764 15.368 1.00 22.92 307 GLY A O 1
ATOM 2325 N N . CYS A 1 308 ? 38.740 -9.840 16.174 1.00 21.91 308 CYS A N 1
ATOM 2326 C CA . CYS A 1 308 ? 37.459 -9.378 16.723 1.00 21.91 308 CYS A CA 1
ATOM 2327 C C . CYS A 1 308 ? 36.517 -8.917 15.597 1.00 21.91 308 CYS A C 1
ATOM 2329 O O . CYS A 1 308 ? 36.962 -8.166 14.733 1.00 21.91 308 CYS A O 1
ATOM 2331 N N . GLY A 1 309 ? 35.216 -9.257 15.633 1.00 21.86 309 GLY A N 1
ATOM 2332 C CA . GLY A 1 309 ? 34.286 -8.608 14.688 1.00 21.86 309 GLY A CA 1
ATOM 2333 C C . GLY A 1 309 ? 32.901 -9.189 14.380 1.00 21.86 309 GLY A C 1
ATOM 2334 O O . GLY A 1 309 ? 32.361 -8.815 13.350 1.00 21.86 309 GLY A O 1
ATOM 2335 N N . LEU A 1 310 ? 32.293 -10.028 15.231 1.00 22.94 310 LEU A N 1
ATOM 2336 C CA . LEU A 1 310 ? 30.832 -10.285 15.242 1.00 22.94 310 LEU A CA 1
ATOM 2337 C C . LEU A 1 310 ? 30.152 -10.667 13.901 1.00 22.94 310 LEU A C 1
ATOM 2339 O O . LEU A 1 310 ? 29.470 -9.857 13.271 1.00 22.94 310 LEU A O 1
ATOM 2343 N N . ASN A 1 311 ? 30.147 -11.963 13.578 1.00 19.97 311 ASN A N 1
ATOM 2344 C CA . ASN A 1 311 ? 29.068 -12.529 12.760 1.00 19.97 311 ASN A CA 1
ATOM 2345 C C . ASN A 1 311 ? 27.735 -12.436 13.532 1.00 19.97 311 ASN A C 1
ATOM 2347 O O . ASN A 1 311 ? 27.615 -12.992 14.625 1.00 19.97 311 ASN A O 1
ATOM 2351 N N . ARG A 1 312 ? 26.714 -11.788 12.955 1.00 20.70 312 ARG A N 1
ATOM 2352 C CA . ARG A 1 312 ? 25.309 -11.935 13.377 1.00 20.70 312 ARG A CA 1
ATOM 2353 C C . ARG A 1 312 ? 24.475 -12.473 12.221 1.00 20.70 312 ARG A C 1
ATOM 2355 O O . ARG A 1 312 ? 23.994 -11.718 11.383 1.00 20.70 312 ARG A O 1
ATOM 2362 N N . SER A 1 313 ? 24.287 -13.786 12.212 1.00 19.66 313 SER A N 1
ATOM 2363 C CA . SER A 1 313 ? 23.308 -14.453 11.359 1.00 19.66 313 SER A CA 1
ATOM 2364 C C . SER A 1 313 ? 21.893 -14.097 11.823 1.00 19.66 313 SER A C 1
ATOM 2366 O O . SER A 1 313 ? 21.558 -14.329 12.983 1.00 19.66 313 SER A O 1
ATOM 2368 N N . TYR A 1 314 ? 21.050 -13.588 10.925 1.00 20.81 314 TYR A N 1
ATOM 2369 C CA . TYR A 1 314 ? 19.607 -13.486 11.155 1.00 20.81 314 TYR A CA 1
ATOM 2370 C C . TYR A 1 314 ? 18.868 -14.418 10.195 1.00 20.81 314 TYR A C 1
ATOM 2372 O O . TYR A 1 314 ? 18.760 -14.149 9.002 1.00 20.81 314 TYR A O 1
ATOM 2380 N N . ASN A 1 315 ? 18.341 -15.515 10.741 1.00 21.42 315 ASN A N 1
ATOM 2381 C CA . ASN A 1 315 ? 17.363 -16.356 10.061 1.00 21.42 315 ASN A CA 1
ATOM 2382 C C . ASN A 1 315 ? 15.991 -15.675 10.142 1.00 21.42 315 ASN A C 1
ATOM 2384 O O . ASN A 1 315 ? 15.304 -15.788 11.154 1.00 21.42 315 ASN A O 1
ATOM 2388 N N . ALA A 1 316 ? 15.595 -14.987 9.074 1.00 21.78 316 ALA A N 1
ATOM 2389 C CA . ALA A 1 316 ? 14.243 -14.468 8.890 1.00 21.78 316 ALA A CA 1
ATOM 2390 C C . ALA A 1 316 ? 13.752 -14.844 7.487 1.00 21.78 316 ALA A C 1
ATOM 2392 O O . ALA A 1 316 ? 13.771 -14.042 6.559 1.00 21.78 316 ALA A O 1
ATOM 2393 N N . ALA A 1 317 ? 13.345 -16.103 7.335 1.00 22.75 317 ALA A N 1
ATOM 2394 C CA . ALA A 1 317 ? 12.642 -16.556 6.148 1.00 22.75 317 ALA A CA 1
ATOM 2395 C C . ALA A 1 317 ? 11.195 -16.052 6.211 1.00 22.75 317 ALA A C 1
ATOM 2397 O O . ALA A 1 317 ? 10.421 -16.498 7.056 1.00 22.75 317 ALA A O 1
ATOM 2398 N N . GLN A 1 318 ? 10.850 -15.095 5.352 1.00 24.72 318 GLN A N 1
ATOM 2399 C CA . GLN A 1 318 ? 9.493 -14.571 5.200 1.00 24.72 318 GLN A CA 1
ATOM 2400 C C . GLN A 1 318 ? 9.219 -14.328 3.720 1.00 24.72 318 GLN A C 1
ATOM 2402 O O . GLN A 1 318 ? 10.088 -13.828 3.004 1.00 24.72 318 GLN A O 1
ATOM 2407 N N . GLY A 1 319 ? 8.025 -14.710 3.272 1.00 24.89 319 GLY A N 1
ATOM 2408 C CA . GLY A 1 319 ? 7.650 -14.600 1.871 1.00 24.89 319 GLY A CA 1
ATOM 2409 C C . GLY A 1 319 ? 7.447 -13.159 1.424 1.00 24.89 319 GLY A C 1
ATOM 2410 O O . GLY A 1 319 ? 6.929 -12.327 2.168 1.00 24.89 319 GLY A O 1
ATOM 2411 N N . ILE A 1 320 ? 7.873 -12.872 0.196 1.00 29.38 320 ILE A N 1
ATOM 2412 C CA . ILE A 1 320 ? 7.811 -11.536 -0.396 1.00 29.38 320 ILE A CA 1
ATOM 2413 C C . ILE A 1 320 ? 6.494 -11.404 -1.169 1.00 29.38 320 ILE A C 1
ATOM 2415 O O . ILE A 1 320 ? 6.219 -12.187 -2.078 1.00 29.38 320 ILE A O 1
ATOM 2419 N N . ALA A 1 321 ? 5.698 -10.396 -0.814 1.00 27.11 321 ALA A N 1
ATOM 2420 C CA . ALA A 1 321 ? 4.457 -10.021 -1.483 1.00 27.11 321 ALA A CA 1
ATOM 2421 C C . ALA A 1 321 ? 4.480 -8.505 -1.744 1.00 27.11 321 ALA A C 1
ATOM 2423 O O . ALA A 1 321 ? 3.996 -7.686 -0.957 1.00 27.11 321 ALA A O 1
ATOM 2424 N N . THR A 1 322 ? 5.095 -8.113 -2.858 1.00 31.22 322 THR A N 1
ATOM 2425 C CA . THR A 1 322 ? 5.246 -6.715 -3.270 1.00 31.22 322 THR A CA 1
ATOM 2426 C C . THR A 1 322 ? 3.920 -6.118 -3.751 1.00 31.22 322 THR A C 1
ATOM 2428 O O . THR A 1 322 ? 3.591 -6.151 -4.933 1.00 31.22 322 THR A O 1
ATOM 2431 N N . THR A 1 323 ? 3.183 -5.452 -2.859 1.00 31.39 323 THR A N 1
ATOM 2432 C CA . THR A 1 323 ? 2.265 -4.378 -3.277 1.00 31.39 323 THR A CA 1
ATOM 2433 C C . THR A 1 323 ? 2.717 -3.071 -2.661 1.00 31.39 323 THR A C 1
ATOM 2435 O O . THR A 1 323 ? 2.799 -2.961 -1.441 1.00 31.39 323 THR A O 1
ATOM 2438 N N . THR A 1 324 ? 3.009 -2.086 -3.503 1.00 33.38 324 THR A N 1
ATOM 2439 C CA . THR A 1 324 ? 3.462 -0.759 -3.079 1.00 33.38 324 THR A CA 1
ATOM 2440 C C . THR A 1 324 ? 2.344 0.243 -3.349 1.00 33.38 324 THR A C 1
ATOM 2442 O O . THR A 1 324 ? 1.684 0.155 -4.395 1.00 33.38 324 THR A O 1
ATOM 2445 N N . GLY A 1 325 ? 2.100 1.146 -2.394 1.00 30.31 325 GLY A N 1
ATOM 2446 C CA . GLY A 1 325 ? 0.972 2.078 -2.404 1.00 30.31 325 GLY A CA 1
ATOM 2447 C C . GLY A 1 325 ? 0.770 2.786 -3.748 1.00 30.31 325 GLY A C 1
ATOM 2448 O O . GLY A 1 325 ? 1.721 3.094 -4.472 1.00 30.31 325 GLY A O 1
ATOM 2449 N N . TRP A 1 326 ? -0.491 3.008 -4.110 1.00 33.62 326 TRP A N 1
ATOM 2450 C CA . TRP A 1 326 ? -0.876 3.726 -5.321 1.00 33.62 326 TRP A CA 1
ATOM 2451 C C . TRP A 1 326 ? -1.978 4.725 -4.982 1.00 33.62 326 TRP A C 1
ATOM 2453 O O . TRP A 1 326 ? -3.028 4.348 -4.465 1.00 33.62 326 TRP A O 1
ATOM 2463 N N . SER A 1 327 ? -1.703 5.993 -5.267 1.00 31.23 327 SER A N 1
ATOM 2464 C CA . SER A 1 327 ? -2.561 7.149 -5.004 1.00 31.23 327 SER A CA 1
ATOM 2465 C C . SER A 1 327 ? -2.564 8.084 -6.225 1.00 31.23 327 SER A C 1
ATOM 2467 O O . SER A 1 327 ? -2.261 9.270 -6.116 1.00 31.23 327 SER A O 1
ATOM 2469 N N . GLY A 1 328 ? -2.872 7.548 -7.416 1.00 24.02 328 GLY A N 1
ATOM 2470 C CA . GLY A 1 328 ? -2.819 8.326 -8.661 1.00 24.02 328 GLY A CA 1
ATOM 2471 C C . GLY A 1 328 ? -3.506 7.684 -9.869 1.00 24.02 328 GLY A C 1
ATOM 2472 O O . GLY A 1 328 ? -2.842 7.047 -10.680 1.00 24.02 328 GLY A O 1
ATOM 2473 N N . GLY A 1 329 ? -4.817 7.904 -9.994 1.00 24.45 329 GLY A N 1
ATOM 2474 C CA . GLY A 1 329 ? -5.660 7.534 -11.141 1.00 24.45 329 GLY A CA 1
ATOM 2475 C C . GLY A 1 329 ? -7.111 7.303 -10.705 1.00 24.45 329 GLY A C 1
ATOM 2476 O O . GLY A 1 329 ? -7.338 6.941 -9.550 1.00 24.45 329 GLY A O 1
ATOM 2477 N N . ASP A 1 330 ? -8.082 7.535 -11.595 1.00 26.11 330 ASP A N 1
ATOM 2478 C CA . ASP A 1 330 ? -9.521 7.582 -11.276 1.00 26.11 330 ASP A CA 1
ATOM 2479 C C . ASP A 1 330 ? -10.113 6.232 -10.827 1.00 26.11 330 ASP A C 1
ATOM 2481 O O . ASP A 1 330 ? -10.757 5.485 -11.566 1.00 26.11 330 ASP A O 1
ATOM 2485 N N . GLN A 1 331 ? -9.909 5.926 -9.551 1.00 28.95 331 GLN A N 1
ATOM 2486 C CA . GLN A 1 331 ? -10.669 4.945 -8.792 1.00 28.95 331 GLN A CA 1
ATOM 2487 C C . GLN A 1 331 ? -11.422 5.697 -7.690 1.00 28.95 331 GLN A C 1
ATOM 2489 O O . GLN A 1 331 ? -10.799 6.481 -6.964 1.00 28.95 331 GLN A O 1
ATOM 2494 N N . PRO A 1 332 ? -12.745 5.490 -7.535 1.00 23.69 332 PRO A N 1
ATOM 2495 C CA . PRO A 1 332 ? -13.485 6.130 -6.459 1.00 23.69 332 PRO A CA 1
ATOM 2496 C C . PRO A 1 332 ? -12.870 5.718 -5.113 1.00 23.69 332 PRO A C 1
ATOM 2498 O O . PRO A 1 332 ? -12.451 4.566 -4.971 1.00 23.69 332 PRO A O 1
ATOM 2501 N N . PRO A 1 333 ? -12.810 6.625 -4.119 1.00 28.55 333 PRO A N 1
ATOM 2502 C CA . PRO A 1 333 ? -12.222 6.323 -2.820 1.00 28.55 333 PRO A CA 1
ATOM 2503 C C . PRO A 1 333 ? -12.900 5.084 -2.231 1.00 28.55 333 PRO A C 1
ATOM 2505 O O . PRO A 1 333 ? -14.112 5.084 -1.991 1.00 28.55 333 PRO A O 1
ATOM 2508 N N . LEU A 1 334 ? -12.112 4.015 -2.087 1.00 31.06 334 LEU A N 1
ATOM 2509 C CA . LEU A 1 334 ? -12.605 2.707 -1.678 1.00 31.06 334 LEU A CA 1
ATOM 2510 C C . LEU A 1 334 ? -13.072 2.771 -0.224 1.00 31.06 334 LEU A C 1
ATOM 2512 O O . LEU A 1 334 ? -12.438 3.392 0.630 1.00 31.06 334 LEU A O 1
ATOM 2516 N N . GLY A 1 335 ? -14.256 2.206 -0.004 1.00 28.12 335 GLY A N 1
ATOM 2517 C CA . GLY A 1 335 ? -15.096 2.543 1.133 1.00 28.12 335 GLY A CA 1
ATOM 2518 C C . GLY A 1 335 ? -14.631 1.989 2.472 1.00 28.12 335 GLY A C 1
ATOM 2519 O O . GLY A 1 335 ? -13.839 1.055 2.574 1.00 28.12 335 GLY A O 1
ATOM 2520 N N . VAL A 1 336 ? -15.230 2.552 3.514 1.00 30.06 336 VAL A N 1
ATOM 2521 C CA . VAL A 1 336 ? -15.202 2.002 4.867 1.00 30.06 336 VAL A CA 1
ATOM 2522 C C . VAL A 1 336 ? -16.093 0.759 4.906 1.00 30.06 336 VAL A C 1
ATOM 2524 O O . VAL A 1 336 ? -17.264 0.831 4.526 1.00 30.06 336 VAL A O 1
ATOM 2527 N N . LEU A 1 337 ? -15.571 -0.355 5.426 1.00 31.05 337 LEU A N 1
ATOM 2528 C CA . LEU A 1 337 ? -16.391 -1.508 5.793 1.00 31.05 337 LEU A CA 1
ATOM 2529 C C . LEU A 1 337 ? -17.191 -1.163 7.058 1.00 31.05 337 LEU A C 1
ATOM 2531 O O . LEU A 1 337 ? -16.657 -1.162 8.164 1.00 31.05 337 LEU A O 1
ATOM 2535 N N . ILE A 1 338 ? -18.474 -0.852 6.888 1.00 30.81 338 ILE A N 1
ATOM 2536 C CA . ILE A 1 338 ? -19.383 -0.529 7.991 1.00 30.81 338 ILE A CA 1
ATOM 2537 C C . ILE A 1 338 ? -20.168 -1.794 8.328 1.00 30.81 338 ILE A C 1
ATOM 2539 O O . ILE A 1 338 ? -21.195 -2.078 7.707 1.00 30.81 338 ILE A O 1
ATOM 2543 N N . LYS A 1 339 ? -19.696 -2.557 9.318 1.00 29.12 339 LYS A N 1
ATOM 2544 C CA . LYS A 1 339 ? -20.511 -3.607 9.934 1.00 29.12 339 LYS A CA 1
ATOM 2545 C C . LYS A 1 339 ? -21.474 -2.939 10.915 1.00 29.12 339 LYS A C 1
ATOM 2547 O O . LYS A 1 339 ? -21.066 -2.537 11.998 1.00 29.12 339 LYS A O 1
ATOM 2552 N N . THR A 1 340 ? -22.736 -2.802 10.520 1.00 26.42 340 THR A N 1
ATOM 2553 C CA . THR A 1 340 ? -23.811 -2.417 11.444 1.00 26.42 340 THR A CA 1
ATOM 2554 C C . THR A 1 340 ? -24.130 -3.596 12.375 1.00 26.42 340 THR A C 1
ATOM 2556 O O . THR A 1 340 ? -24.205 -4.730 11.889 1.00 26.42 340 THR A O 1
ATOM 2559 N N . PRO A 1 341 ? -24.301 -3.384 13.690 1.00 26.77 341 PRO A N 1
ATOM 2560 C CA . PRO A 1 341 ? -24.716 -4.439 14.609 1.00 26.77 341 PRO A CA 1
ATOM 2561 C C . PRO A 1 341 ? -26.243 -4.460 14.797 1.00 26.77 341 PRO A C 1
ATOM 2563 O O . PRO A 1 341 ? -26.813 -3.428 15.135 1.00 26.77 341 PRO A O 1
ATOM 2566 N N . ASN A 1 342 ? -26.839 -5.666 14.736 1.00 30.41 342 ASN A N 1
ATOM 2567 C CA . ASN A 1 342 ? -28.031 -6.093 15.510 1.00 30.41 342 ASN A CA 1
ATOM 2568 C C . ASN A 1 342 ? -29.401 -5.409 15.211 1.00 30.41 342 ASN A C 1
ATOM 2570 O O . ASN A 1 342 ? -29.443 -4.320 14.657 1.00 30.41 342 ASN A O 1
ATOM 2574 N N . ILE A 1 343 ? -30.595 -5.929 15.566 1.00 33.91 343 ILE A N 1
ATOM 2575 C CA . ILE A 1 343 ? -31.210 -7.279 15.805 1.00 33.91 343 ILE A CA 1
ATOM 2576 C C . ILE A 1 343 ? -32.766 -7.041 15.784 1.00 33.91 343 ILE A C 1
ATOM 2578 O O . ILE A 1 343 ? -33.126 -5.863 15.894 1.00 33.91 343 ILE A O 1
ATOM 2582 N N . PRO A 1 344 ? -33.715 -8.008 15.623 1.00 36.75 344 PRO A N 1
ATOM 2583 C CA . PRO A 1 344 ? -33.799 -9.308 16.315 1.00 36.75 344 PRO A CA 1
ATOM 2584 C C . PRO A 1 344 ? -34.309 -10.513 15.472 1.00 36.75 344 PRO A C 1
ATOM 2586 O O . PRO A 1 344 ? -34.537 -10.379 14.275 1.00 36.75 344 PRO A O 1
ATOM 2589 N N . ALA A 1 345 ? -34.513 -11.641 16.176 1.00 33.22 345 ALA A N 1
ATOM 2590 C CA . ALA A 1 345 ? -35.348 -12.829 15.889 1.00 33.22 345 ALA A CA 1
ATOM 2591 C C . ALA A 1 345 ? -35.196 -13.523 14.518 1.00 33.22 345 ALA A C 1
ATOM 2593 O O . ALA A 1 345 ? -36.040 -13.286 13.627 1.00 33.22 345 ALA A O 1
#

InterPro domains:
  IPR002938 FAD-binding domain [PF01494] (63-237)
  IPR036188 FAD/NAD(P)-binding domain superfamily [G3DSA:3.50.50.60] (2-261)
  IPR036188 FAD/NAD(P)-binding domain superfamily [SSF51905] (13-257)
  IPR050493 FAD-dependent Monooxygenases in Biosynthesis and Metabolism [PTHR13789] (7-255)

Secondary structure (DSSP, 8-state):
------HHHHHHHHTS-S-----HHHHHHHHHHTS-GGG---S--EEEEEE-SS-EEEEETTS-EEEES-EEE---TT-HHHHHH-TT--EEEEEEEEEEEEEES--TT--TT-EEEEE-GGG-EEEEEEETTTEEEEEEEEE-SSTT-HHHHT--HHHHHHHHTTSPTTHHHHHHHS-GGG-EEEEEEEEPPPS-SEETTEEE-THHHH---GGGS-HHHHHHHHHHHHHHHHTTS-HHHHHHHHHHHHHHHH-----PPP--S------------------PPP------------------------------------------SS---PPP---------

Organism: NCBI:txid1076926

Radius of gyration: 25.18 Å; chains: 1; bounding box: 82×68×51 Å

Foldseek 3Di:
DDDDDPQVVVCVVVVHRQAAEEDPVVVVVVVVVVDDPVLFDFLFAWQEKDADQQWIWTATPVRDIDIASAFEQAQALVGNHCCHQVVVKDKAFPQKKKKKFKFAADDDPDDQVDWDWFAAAQGWIKIWHHHPDGIIIMMIMHGHDDPPRVVVVPDFLVNVLVVCVVDDPPVNVRSVRTDRVRIDMGGWIWIDQDPWQDDNRYGYAFSRHTGDGLVQLCRVVRRVVLVVLLVVLVVPHPSVVSRVVSGVVNSVVRNPPDPPDPRDRDDDGDDDDDDDDDDDDDDDDDDDDDDDDDDDDDDDDDDDDDDDDDDDDDPDSHYHNHDHDDDDDDDTSTDTSHDDDDDDD

pLDDT: mean 74.73, std 28.57, range [19.66, 98.31]

Sequence (345 aa):
MLQMTDLAALSQRYGHLSMAVLHRGGLHHALLSALPQSAIRLGMKCVGARTHEAGAVLRFANGHTVEADLVLACDGVHSAIRKAVFPKARERFARYTCWRAISPGIPAGFDPTRLSESWGAAGKRIGLAAIPGERIYWFACCGARRIKDPDLAKIGLTELQARFAEFHDPVPEVLASTSSDAVIWTDIEDLDPMPSFTHGRIVLLGDAAHAVKPDLGQGAGLSIEDAAVLASLLGRLPIDETLHEYDARRVGRASPRLRVPPLRKGGPVAKSTRCSTSQSRGEEYPGALHGSPTRRGPRHRFRAGAGCGLNRSYNAAQGIATTTGWSGGDQPPLGVLIKTPNIPA